Protein AF-A0A935T6Y0-F1 (afdb_monomer_lite)

Radius of gyration: 24.52 Å; chains: 1; bounding box: 59×61×65 Å

Structure (mmCIF, N/CA/C/O backbone):
data_AF-A0A935T6Y0-F1
#
_entry.id   AF-A0A935T6Y0-F1
#
loop_
_atom_site.group_PDB
_atom_site.id
_atom_site.type_symbol
_atom_site.label_atom_id
_atom_site.label_alt_id
_atom_site.label_comp_id
_atom_site.label_asym_id
_atom_site.label_entity_id
_atom_site.label_seq_id
_atom_site.pdbx_PDB_ins_code
_atom_site.Cartn_x
_atom_site.Cartn_y
_atom_site.Cartn_z
_atom_site.occupancy
_atom_site.B_iso_or_equiv
_atom_site.auth_seq_id
_atom_site.auth_comp_id
_atom_site.auth_asym_id
_atom_site.auth_atom_id
_atom_site.pdbx_PDB_model_num
ATOM 1 N N . MET A 1 1 ? 2.121 -39.919 37.464 1.00 40.72 1 MET A N 1
ATOM 2 C CA . MET A 1 1 ? 2.901 -38.818 36.871 1.00 40.72 1 MET A CA 1
ATOM 3 C C . MET A 1 1 ? 3.647 -39.399 35.698 1.00 40.72 1 MET A C 1
ATOM 5 O O . MET A 1 1 ? 4.595 -40.128 35.927 1.00 40.72 1 MET A O 1
ATOM 9 N N . GLU A 1 2 ? 3.183 -39.131 34.487 1.00 32.47 2 GLU A N 1
ATOM 10 C CA . GLU A 1 2 ? 4.037 -39.124 33.300 1.00 32.47 2 GLU A CA 1
ATOM 11 C C . GLU A 1 2 ? 3.295 -38.306 32.245 1.00 32.47 2 GLU A C 1
ATOM 13 O O . GLU A 1 2 ? 2.251 -38.701 31.729 1.00 32.47 2 GLU A O 1
ATOM 18 N N . GLU A 1 3 ? 3.778 -37.080 32.060 1.00 37.50 3 GLU A N 1
ATOM 19 C CA . GLU A 1 3 ? 3.378 -36.173 30.996 1.00 37.50 3 GLU A CA 1
ATOM 20 C C . GLU A 1 3 ? 3.839 -36.764 29.661 1.00 37.50 3 GLU A C 1
ATOM 22 O O . GLU A 1 3 ? 5.035 -36.963 29.458 1.00 37.50 3 GLU A O 1
ATOM 27 N N . SER A 1 4 ? 2.917 -36.992 28.724 1.00 34.06 4 SER A N 1
ATOM 28 C CA . SER A 1 4 ? 3.283 -37.127 27.316 1.00 34.06 4 SER A CA 1
ATOM 29 C C . SER A 1 4 ? 2.782 -35.898 26.577 1.00 34.06 4 SER A C 1
ATOM 31 O O . SER A 1 4 ? 1.584 -35.635 26.468 1.00 34.06 4 SER A O 1
ATOM 33 N N . ARG A 1 5 ? 3.767 -35.095 26.184 1.00 33.31 5 ARG A N 1
ATOM 34 C CA . ARG A 1 5 ? 3.674 -33.786 25.552 1.00 33.31 5 ARG A CA 1
ATOM 35 C C . ARG A 1 5 ? 2.857 -33.878 24.265 1.00 33.31 5 ARG A C 1
ATOM 37 O O . ARG A 1 5 ? 3.233 -34.603 23.348 1.00 33.31 5 ARG A O 1
ATOM 44 N N . MET A 1 6 ? 1.784 -33.091 24.178 1.00 34.31 6 MET A N 1
ATOM 45 C CA . MET A 1 6 ? 1.195 -32.753 22.886 1.00 34.31 6 MET A CA 1
ATOM 46 C C . MET A 1 6 ? 2.254 -32.016 22.064 1.00 34.31 6 MET A C 1
ATOM 48 O O . MET A 1 6 ? 2.781 -30.987 22.491 1.00 34.31 6 MET A O 1
ATOM 52 N N . ALA A 1 7 ? 2.581 -32.567 20.899 1.00 32.81 7 ALA A N 1
ATOM 53 C CA . ALA A 1 7 ? 3.312 -31.850 19.875 1.00 32.81 7 ALA A CA 1
ATOM 54 C C . ALA A 1 7 ? 2.454 -30.652 19.448 1.00 32.81 7 ALA A C 1
ATOM 56 O O . ALA A 1 7 ? 1.386 -30.817 18.865 1.00 32.81 7 ALA A O 1
ATOM 57 N N . ASN A 1 8 ? 2.902 -29.446 19.793 1.00 35.12 8 ASN A N 1
ATOM 58 C CA . ASN A 1 8 ? 2.397 -28.224 19.187 1.00 35.12 8 ASN A CA 1
ATOM 59 C C . ASN A 1 8 ? 2.810 -28.265 17.713 1.00 35.12 8 ASN A C 1
ATOM 61 O O . ASN A 1 8 ? 3.971 -28.018 17.386 1.00 35.12 8 ASN A O 1
ATOM 65 N N . GLU A 1 9 ? 1.875 -28.592 16.827 1.00 34.59 9 GLU A N 1
ATOM 66 C CA . GLU A 1 9 ? 2.026 -28.334 15.401 1.00 34.59 9 GLU A CA 1
ATOM 67 C C . GLU A 1 9 ? 1.999 -26.815 15.190 1.00 34.59 9 GLU A C 1
ATOM 69 O O . GLU A 1 9 ? 0.966 -26.214 14.904 1.00 34.59 9 GLU A O 1
ATOM 74 N N . SER A 1 10 ? 3.150 -26.156 15.345 1.00 37.22 10 SER A N 1
ATOM 75 C CA . SER A 1 10 ? 3.362 -24.820 14.787 1.00 37.22 10 SER A CA 1
ATOM 76 C C . SER A 1 10 ? 3.592 -24.965 13.283 1.00 37.22 10 SER A C 1
ATOM 78 O O . SER A 1 10 ? 4.694 -24.749 12.776 1.00 37.22 10 SER A O 1
ATOM 80 N N . GLY A 1 11 ? 2.557 -25.404 12.569 1.00 35.75 11 GLY A N 1
ATOM 81 C CA . GLY A 1 11 ? 2.519 -25.317 11.121 1.00 35.75 11 GLY A CA 1
ATOM 82 C C . GLY A 1 11 ? 2.454 -23.842 10.758 1.00 35.75 11 GLY A C 1
ATOM 83 O O . GLY A 1 11 ? 1.381 -23.246 10.746 1.00 35.75 11 GLY A O 1
ATOM 84 N N . THR A 1 12 ? 3.605 -23.220 10.510 1.00 38.28 12 THR A N 1
ATOM 85 C CA . THR A 1 12 ? 3.632 -21.966 9.766 1.00 38.28 12 THR A CA 1
ATOM 86 C C . THR A 1 12 ? 3.068 -22.305 8.393 1.00 38.28 12 THR A C 1
ATOM 88 O O . THR A 1 12 ? 3.744 -22.978 7.612 1.00 38.28 12 THR A O 1
ATOM 91 N N . ASN A 1 13 ? 1.827 -21.899 8.115 1.00 45.47 13 ASN A N 1
ATOM 92 C CA . ASN A 1 13 ? 1.238 -21.929 6.777 1.00 45.47 13 ASN A CA 1
ATOM 93 C C . ASN A 1 13 ? 1.951 -20.880 5.915 1.00 45.47 13 ASN A C 1
ATOM 95 O O . ASN A 1 13 ? 1.343 -19.915 5.466 1.00 45.47 13 ASN A O 1
ATOM 99 N N . LEU A 1 14 ? 3.263 -21.049 5.727 1.00 43.69 14 LEU A N 1
ATOM 100 C CA . LEU A 1 14 ? 4.020 -20.282 4.758 1.00 43.69 14 LEU A CA 1
ATOM 101 C C . LEU A 1 14 ? 3.303 -20.451 3.419 1.00 43.69 14 LEU A C 1
ATOM 103 O O . LEU A 1 14 ? 2.935 -21.584 3.083 1.00 43.69 14 LEU A O 1
ATOM 107 N N . PRO A 1 15 ? 3.077 -19.366 2.665 1.00 48.75 15 PRO A N 1
ATOM 108 C CA . PRO A 1 15 ? 2.448 -19.470 1.369 1.00 48.75 15 PRO A CA 1
ATOM 109 C C . PRO A 1 15 ? 3.300 -20.421 0.538 1.00 48.75 15 PRO A C 1
ATOM 111 O O . PRO A 1 15 ? 4.458 -20.144 0.220 1.00 48.75 15 PRO A O 1
ATOM 114 N N . VAL A 1 16 ? 2.724 -21.571 0.195 1.00 46.06 16 VAL A N 1
ATOM 115 C CA . VAL A 1 16 ? 3.224 -22.327 -0.941 1.00 46.06 16 VAL A CA 1
ATOM 116 C C . VAL A 1 16 ? 3.089 -21.365 -2.110 1.00 46.06 16 VAL A C 1
ATOM 118 O O . VAL A 1 16 ? 1.998 -20.835 -2.339 1.00 46.06 16 VAL A O 1
ATOM 121 N N . LEU A 1 17 ? 4.195 -21.115 -2.812 1.00 48.84 17 LEU A N 1
ATOM 122 C CA . LEU A 1 17 ? 4.235 -20.465 -4.122 1.00 48.84 17 LEU A CA 1
ATOM 123 C C . LEU A 1 17 ? 3.424 -21.320 -5.112 1.00 48.84 17 LEU A C 1
ATOM 125 O O . LEU A 1 17 ? 3.965 -21.989 -5.987 1.00 48.84 17 LEU A O 1
ATOM 129 N N . SER A 1 18 ? 2.114 -21.401 -4.904 1.00 38.09 18 SER A N 1
ATOM 130 C CA . SER A 1 18 ? 1.196 -22.097 -5.781 1.00 38.09 18 SER A CA 1
ATOM 131 C C . SER A 1 18 ? 1.054 -21.214 -7.012 1.00 38.09 18 SER A C 1
ATOM 133 O O . SER A 1 18 ? 0.753 -20.027 -6.912 1.00 38.09 18 SER A O 1
ATOM 135 N N . GLY A 1 19 ? 1.424 -21.787 -8.157 1.00 36.12 19 GLY A N 1
ATOM 136 C CA . GLY A 1 19 ? 1.738 -21.121 -9.423 1.00 36.12 19 GLY A CA 1
ATOM 137 C C . GLY A 1 19 ? 0.585 -20.414 -10.139 1.00 36.12 19 GLY A C 1
ATOM 138 O O . GLY A 1 19 ? 0.528 -20.441 -11.364 1.00 36.12 19 GLY A O 1
ATOM 139 N N . GLY A 1 20 ? -0.318 -19.768 -9.413 1.00 38.47 20 GLY A N 1
ATOM 140 C CA . GLY A 1 20 ? -1.234 -18.790 -9.969 1.00 38.47 20 GLY A CA 1
ATOM 141 C C . GLY A 1 20 ? -0.570 -17.419 -9.971 1.00 38.47 20 GLY A C 1
ATOM 142 O O . GLY A 1 20 ? -0.397 -16.798 -8.927 1.00 38.47 20 GLY A O 1
ATOM 143 N N . THR A 1 21 ? -0.232 -16.915 -11.153 1.00 43.09 21 THR A N 1
ATOM 144 C CA . THR A 1 21 ? -0.011 -15.483 -11.453 1.00 43.09 21 THR A CA 1
ATOM 145 C C . THR A 1 21 ? 1.232 -14.750 -10.921 1.00 43.09 21 THR A C 1
ATOM 147 O O . THR A 1 21 ? 1.514 -13.680 -11.453 1.00 43.09 21 THR A O 1
ATOM 150 N N . LEU A 1 22 ? 2.034 -15.276 -9.980 1.00 47.16 22 LEU A N 1
ATOM 151 C CA . LEU A 1 22 ? 3.179 -14.510 -9.423 1.00 47.16 22 LEU A CA 1
ATOM 152 C C . LEU A 1 22 ? 4.540 -15.233 -9.367 1.00 47.16 22 LEU A C 1
ATOM 154 O O . LEU A 1 22 ? 5.519 -14.643 -8.908 1.00 47.16 22 LEU A O 1
ATOM 158 N N . CYS A 1 23 ? 4.642 -16.459 -9.892 1.00 50.34 23 CYS A N 1
ATOM 159 C CA . CYS A 1 23 ? 5.931 -17.018 -10.313 1.00 50.34 23 CYS A CA 1
ATOM 160 C C . CYS A 1 23 ? 6.147 -16.622 -11.776 1.00 50.34 23 CYS A C 1
ATOM 162 O O . CYS A 1 23 ? 5.522 -17.232 -12.651 1.00 50.34 23 CYS A O 1
ATOM 164 N N . PRO A 1 24 ? 6.974 -15.609 -12.088 1.00 53.47 24 PRO A N 1
ATOM 165 C CA . PRO A 1 24 ? 7.274 -15.330 -13.478 1.00 53.47 24 PRO A CA 1
ATOM 166 C C . PRO A 1 24 ? 7.917 -16.582 -14.090 1.00 53.47 24 PRO A C 1
ATOM 168 O O . PRO A 1 24 ? 8.743 -17.240 -13.459 1.00 53.47 24 PRO A O 1
ATOM 171 N N . ALA A 1 25 ? 7.533 -16.930 -15.323 1.00 50.62 25 ALA A N 1
ATOM 172 C CA . ALA A 1 25 ? 8.083 -18.087 -16.045 1.00 50.62 25 ALA A CA 1
ATOM 173 C C . ALA A 1 25 ? 9.626 -18.070 -16.107 1.00 50.62 25 ALA A C 1
ATOM 175 O O . ALA A 1 25 ? 10.262 -19.101 -16.298 1.00 50.62 25 ALA A O 1
ATOM 176 N N . THR A 1 26 ? 10.218 -16.894 -15.886 1.00 56.25 26 THR A N 1
ATOM 177 C CA . THR A 1 26 ? 11.652 -16.649 -15.749 1.00 56.25 26 THR A CA 1
ATOM 178 C C . THR A 1 26 ? 12.315 -17.357 -14.565 1.00 56.25 26 THR A C 1
ATOM 180 O O . THR A 1 26 ? 13.533 -17.405 -14.552 1.00 56.25 26 THR A O 1
ATOM 183 N N . LEU A 1 27 ? 11.570 -17.890 -13.588 1.00 59.69 27 LEU A N 1
ATOM 184 C CA . LEU A 1 27 ? 12.137 -18.657 -12.461 1.00 59.69 27 LEU A CA 1
ATOM 185 C C . LEU A 1 27 ? 12.399 -20.134 -12.792 1.00 59.69 27 LEU A C 1
ATOM 187 O O . LEU A 1 27 ? 12.958 -20.866 -11.981 1.00 59.69 27 LEU A O 1
ATOM 191 N N . PHE A 1 28 ? 11.965 -20.592 -13.967 1.00 65.31 28 PHE A N 1
ATOM 192 C CA . PHE A 1 28 ? 12.155 -21.963 -14.441 1.00 65.31 28 PHE A CA 1
ATOM 193 C C . PHE A 1 28 ? 13.211 -22.015 -15.553 1.00 65.31 28 PHE A C 1
ATOM 195 O O . PHE A 1 28 ? 13.007 -22.644 -16.590 1.00 65.31 28 PHE A O 1
ATOM 202 N N . ASP A 1 29 ? 14.336 -21.328 -15.357 1.00 71.06 29 ASP A N 1
ATOM 203 C CA . ASP A 1 29 ? 15.422 -21.202 -16.340 1.00 71.06 29 ASP A CA 1
ATOM 204 C C . ASP A 1 29 ? 16.598 -22.178 -16.099 1.00 71.06 29 ASP A C 1
ATOM 206 O O . ASP A 1 29 ? 17.593 -22.163 -16.825 1.00 71.06 29 ASP A O 1
ATOM 210 N N . GLY A 1 30 ? 16.475 -23.051 -15.092 1.00 70.00 30 GLY A N 1
ATOM 211 C CA . GLY A 1 30 ? 17.515 -23.995 -14.679 1.00 70.00 30 GLY A CA 1
ATOM 212 C C . GLY A 1 30 ? 18.534 -23.425 -13.684 1.00 70.00 30 GLY A C 1
ATOM 213 O O . GLY A 1 30 ? 19.468 -24.142 -13.321 1.00 70.00 30 GLY A O 1
ATOM 214 N N . GLN A 1 31 ? 18.371 -22.178 -13.230 1.00 73.50 31 GLN A N 1
ATOM 215 C CA . GLN A 1 31 ? 19.192 -21.554 -12.192 1.00 73.50 31 GLN A CA 1
ATOM 216 C C . GLN A 1 31 ? 18.546 -21.663 -10.802 1.00 73.50 31 GLN A C 1
ATOM 218 O O . GLN A 1 31 ? 17.366 -21.978 -10.641 1.00 73.50 31 GLN A O 1
ATOM 223 N N . THR A 1 32 ? 19.348 -21.424 -9.761 1.00 71.62 32 THR A N 1
ATOM 224 C CA . THR A 1 32 ? 18.861 -21.365 -8.377 1.00 71.62 32 THR A CA 1
ATOM 225 C C . THR A 1 32 ? 18.254 -19.992 -8.094 1.00 71.62 32 THR A C 1
ATOM 227 O O . THR A 1 32 ? 18.953 -18.980 -8.152 1.00 71.62 32 THR A O 1
ATOM 230 N N . HIS A 1 33 ? 16.982 -19.969 -7.696 1.00 70.75 33 HIS A N 1
ATOM 231 C CA . HIS A 1 33 ? 16.271 -18.764 -7.265 1.00 70.75 33 HIS A CA 1
ATOM 232 C C . HIS A 1 33 ? 15.931 -18.825 -5.772 1.00 70.75 33 HIS A C 1
ATOM 234 O O . HIS A 1 33 ? 15.601 -19.892 -5.251 1.00 70.75 33 H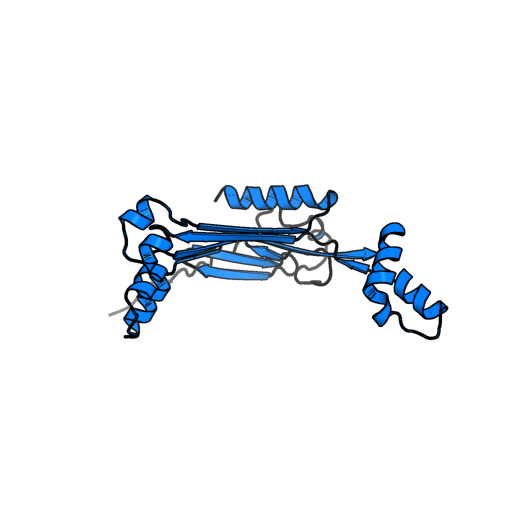IS A O 1
ATOM 240 N N . PHE A 1 34 ? 15.990 -17.684 -5.083 1.00 71.75 34 PHE A N 1
ATOM 241 C CA . PHE A 1 34 ? 15.636 -17.570 -3.667 1.00 71.75 34 PHE A CA 1
ATOM 242 C C . PHE A 1 34 ? 14.423 -16.660 -3.496 1.00 71.75 34 PHE A C 1
ATOM 244 O O . PHE A 1 34 ? 14.541 -15.460 -3.691 1.00 71.75 34 PHE A O 1
ATOM 251 N N . GLY A 1 35 ? 13.275 -17.191 -3.082 1.00 72.62 35 GLY A N 1
ATOM 252 C CA . GLY A 1 35 ? 12.125 -16.368 -2.691 1.00 72.62 35 GLY A CA 1
ATOM 253 C C . GLY A 1 35 ? 12.192 -15.946 -1.222 1.00 72.62 35 GLY A C 1
ATOM 254 O O . GLY A 1 35 ? 12.598 -16.733 -0.366 1.00 72.62 35 GLY A O 1
ATOM 255 N N . VAL A 1 36 ? 11.764 -14.721 -0.914 1.00 78.75 36 VAL A N 1
ATOM 256 C CA . VAL A 1 36 ? 11.596 -14.226 0.461 1.00 78.75 36 VAL A CA 1
ATOM 257 C C . VAL A 1 36 ? 10.125 -13.908 0.701 1.00 78.75 36 VAL A C 1
ATOM 259 O O . VAL A 1 36 ? 9.524 -13.131 -0.034 1.00 78.75 36 VAL A O 1
ATOM 262 N N . ALA A 1 37 ? 9.558 -14.476 1.762 1.00 81.00 37 ALA A N 1
ATOM 263 C CA . ALA A 1 37 ? 8.235 -14.125 2.262 1.00 81.00 37 ALA A CA 1
ATOM 264 C C . ALA A 1 37 ? 8.357 -13.726 3.735 1.00 81.00 37 ALA A C 1
ATOM 266 O O . ALA A 1 37 ? 8.825 -14.510 4.562 1.00 81.00 37 ALA A O 1
ATOM 267 N N . VAL A 1 38 ? 7.951 -12.502 4.063 1.00 79.88 38 VAL A N 1
ATOM 268 C CA . VAL A 1 38 ? 7.920 -11.999 5.439 1.00 79.88 38 VAL A CA 1
ATOM 269 C C . VAL A 1 38 ? 6.471 -11.955 5.895 1.00 79.88 38 VAL A C 1
ATOM 271 O O . VAL A 1 38 ? 5.685 -11.164 5.376 1.00 79.88 38 VAL A O 1
ATOM 274 N N . ALA A 1 39 ? 6.120 -12.801 6.863 1.00 82.25 39 ALA A N 1
ATOM 275 C CA . ALA A 1 39 ? 4.800 -12.787 7.479 1.00 82.25 39 ALA A CA 1
ATOM 276 C C . ALA A 1 39 ? 4.606 -11.496 8.289 1.00 82.25 39 ALA A C 1
ATOM 278 O O . ALA A 1 39 ? 5.414 -11.149 9.152 1.00 82.25 39 ALA A O 1
ATOM 279 N N . VAL A 1 40 ? 3.509 -10.799 8.022 1.00 79.00 40 VAL A N 1
ATOM 280 C CA . VAL A 1 40 ? 3.057 -9.601 8.722 1.00 79.00 40 VAL A CA 1
ATOM 281 C C . VAL A 1 40 ? 1.676 -9.896 9.284 1.00 79.00 40 VAL A C 1
ATOM 283 O O . VAL A 1 40 ? 0.724 -10.126 8.543 1.00 79.00 40 VAL A O 1
ATOM 286 N N . LYS A 1 41 ? 1.551 -9.882 10.611 1.00 79.31 41 LYS A N 1
ATOM 287 C CA . LYS A 1 41 ? 0.270 -10.090 11.289 1.00 79.31 41 LYS A CA 1
ATOM 288 C C . LYS A 1 41 ? -0.270 -8.766 11.811 1.00 79.31 41 LYS A C 1
ATOM 290 O O . LYS A 1 41 ? 0.370 -8.125 12.642 1.00 79.31 41 LYS A O 1
ATOM 295 N N . ALA A 1 42 ? -1.460 -8.390 11.360 1.00 79.00 42 ALA A N 1
ATOM 296 C CA . ALA A 1 42 ? -2.189 -7.222 11.841 1.00 79.00 42 ALA A CA 1
ATOM 297 C C . ALA A 1 42 ? -3.665 -7.597 12.033 1.00 79.00 42 ALA A C 1
ATOM 299 O O . ALA A 1 42 ? -4.216 -8.364 11.248 1.00 79.00 42 ALA A O 1
ATOM 300 N N . ASP A 1 43 ? -4.285 -7.133 13.125 1.00 78.12 43 ASP A N 1
ATOM 301 C CA . ASP A 1 43 ? -5.685 -7.461 13.459 1.00 78.12 43 ASP A CA 1
ATOM 302 C C . ASP A 1 43 ? -5.982 -8.981 13.482 1.00 78.12 43 ASP A C 1
ATOM 304 O O . ASP A 1 43 ? -7.038 -9.461 13.084 1.00 78.12 43 ASP A O 1
ATOM 308 N N . GLY A 1 44 ? -5.004 -9.787 13.904 1.00 75.50 44 GLY A N 1
ATOM 309 C CA . GLY A 1 44 ? -5.146 -11.245 13.952 1.00 75.50 44 GLY A CA 1
ATOM 310 C C . GLY A 1 44 ? -5.081 -11.953 12.592 1.00 75.50 44 GLY A C 1
ATOM 311 O O . GLY A 1 44 ? -4.924 -13.174 12.585 1.00 75.50 44 GLY A O 1
ATOM 312 N N . LYS A 1 45 ? -5.112 -11.217 11.474 1.00 79.62 45 LYS A N 1
ATOM 313 C CA . LYS A 1 45 ? -4.943 -11.740 10.115 1.00 79.62 45 LYS A CA 1
ATOM 314 C C . LYS A 1 45 ? -3.477 -11.679 9.697 1.00 79.62 45 LYS A C 1
ATOM 316 O O . LYS A 1 45 ? -2.769 -10.716 9.984 1.00 79.62 45 LYS A O 1
ATOM 321 N N . GLU A 1 46 ? -3.020 -12.733 9.040 1.00 82.88 46 GLU A N 1
ATOM 322 C CA . GLU A 1 46 ? -1.664 -12.834 8.511 1.00 82.88 46 GLU A CA 1
ATOM 323 C C . GLU A 1 46 ? -1.668 -12.459 7.029 1.00 82.88 46 GLU A C 1
ATOM 325 O O . GLU A 1 46 ? -2.473 -12.976 6.262 1.00 82.88 46 GLU A O 1
ATOM 330 N N . SER A 1 47 ? -0.780 -11.553 6.640 1.00 82.25 47 SER A N 1
ATOM 331 C CA . SER A 1 47 ? -0.443 -11.216 5.258 1.00 82.25 47 SER A CA 1
ATOM 332 C C . SER A 1 47 ? 1.054 -11.435 5.063 1.00 82.25 47 SER A C 1
ATOM 334 O O . SER A 1 47 ? 1.796 -11.568 6.034 1.00 82.25 47 SER A O 1
ATOM 336 N N . TYR A 1 48 ? 1.520 -11.472 3.824 1.00 83.94 48 TYR A N 1
ATOM 337 C CA . TYR A 1 48 ? 2.928 -11.667 3.515 1.00 83.94 48 TYR A CA 1
ATOM 338 C C . TYR A 1 48 ? 3.428 -10.537 2.634 1.00 83.94 48 TYR A C 1
ATOM 340 O O . TYR A 1 48 ? 2.816 -10.242 1.611 1.00 83.94 48 TYR A O 1
ATOM 348 N N . LEU A 1 49 ? 4.559 -9.937 3.010 1.00 84.06 49 LEU A N 1
ATOM 349 C CA . LEU A 1 49 ? 5.377 -9.153 2.092 1.00 84.06 49 LEU A CA 1
ATOM 350 C C . LEU A 1 49 ? 6.266 -10.121 1.310 1.00 84.06 49 LEU A C 1
ATOM 352 O O . LEU A 1 49 ? 7.095 -10.823 1.893 1.00 84.06 49 LEU A O 1
ATOM 356 N N . MET A 1 50 ? 6.082 -10.154 -0.001 1.00 83.75 50 MET A N 1
ATOM 357 C CA . MET A 1 50 ? 6.676 -11.134 -0.894 1.00 83.75 50 MET A CA 1
ATOM 358 C C . MET A 1 50 ? 7.743 -10.503 -1.788 1.00 83.75 50 MET A C 1
ATOM 360 O O . MET A 1 50 ? 7.511 -9.455 -2.388 1.00 83.75 50 MET A O 1
ATOM 364 N N . VAL A 1 51 ? 8.877 -11.188 -1.928 1.00 82.31 51 VAL A N 1
ATOM 365 C CA . VAL A 1 51 ? 9.900 -10.973 -2.959 1.00 82.31 51 VAL A CA 1
ATOM 366 C C . VAL A 1 51 ? 10.108 -12.322 -3.663 1.00 82.31 51 VAL A C 1
ATOM 368 O O . VAL A 1 51 ? 10.788 -13.186 -3.106 1.00 82.31 51 VAL A O 1
ATOM 371 N N . PRO A 1 52 ? 9.495 -12.559 -4.837 1.00 73.56 52 PRO A N 1
ATOM 372 C CA . PRO A 1 52 ? 9.488 -13.871 -5.488 1.00 73.56 52 PRO A CA 1
ATOM 373 C C . PRO A 1 52 ? 10.878 -14.414 -5.814 1.00 73.56 52 PRO A C 1
ATOM 375 O O . PRO A 1 52 ? 11.105 -15.610 -5.657 1.00 73.56 52 PRO A O 1
ATOM 378 N N . ASP A 1 53 ? 11.806 -13.550 -6.229 1.00 71.75 53 ASP A N 1
ATOM 379 C CA . ASP A 1 53 ? 13.198 -13.922 -6.446 1.00 71.75 53 ASP A CA 1
ATOM 380 C C . ASP A 1 53 ? 14.168 -12.802 -6.016 1.00 71.75 53 ASP A C 1
ATOM 382 O O . ASP A 1 53 ? 14.391 -11.776 -6.662 1.00 71.75 53 ASP A O 1
ATOM 386 N N . ALA A 1 54 ? 14.750 -13.031 -4.846 1.00 72.12 54 ALA A N 1
ATOM 387 C CA . ALA A 1 54 ? 15.753 -12.228 -4.177 1.00 72.12 54 ALA A CA 1
ATOM 388 C C . ALA A 1 54 ? 17.189 -12.526 -4.642 1.00 72.12 54 ALA A C 1
ATOM 390 O O . ALA A 1 54 ? 18.115 -11.874 -4.157 1.00 72.12 54 ALA A O 1
ATOM 391 N N . THR A 1 55 ? 17.409 -13.455 -5.582 1.00 63.56 55 THR A N 1
ATOM 392 C CA . THR A 1 55 ? 18.757 -13.767 -6.086 1.00 63.56 55 THR A CA 1
ATOM 393 C C . THR A 1 55 ? 19.385 -12.554 -6.779 1.00 63.56 55 THR A C 1
ATOM 395 O O . THR A 1 55 ? 20.592 -12.354 -6.680 1.00 63.56 55 THR A O 1
ATOM 398 N N . ASN A 1 56 ? 18.575 -11.704 -7.432 1.00 58.28 56 ASN A N 1
ATOM 399 C CA . ASN A 1 56 ? 19.011 -10.474 -8.103 1.00 58.28 56 ASN A CA 1
ATOM 400 C C . ASN A 1 56 ? 17.951 -9.352 -8.005 1.00 58.28 56 ASN A C 1
ATOM 402 O O . ASN A 1 56 ? 17.321 -8.993 -8.999 1.00 58.28 56 ASN A O 1
ATOM 406 N N . ILE A 1 57 ? 17.798 -8.727 -6.827 1.00 60.75 57 ILE A N 1
ATOM 407 C CA . ILE A 1 57 ? 16.805 -7.656 -6.509 1.00 60.75 57 ILE A CA 1
ATOM 408 C C . ILE A 1 57 ? 16.949 -6.377 -7.377 1.00 60.75 57 ILE A C 1
ATOM 410 O O . ILE A 1 57 ? 16.264 -5.373 -7.196 1.00 60.75 57 ILE A O 1
ATOM 414 N N . THR A 1 58 ? 17.847 -6.351 -8.356 1.00 55.66 58 THR A N 1
ATOM 415 C CA . THR A 1 58 ? 18.226 -5.111 -9.030 1.00 55.66 58 THR A CA 1
ATOM 416 C C . THR A 1 58 ? 17.281 -4.686 -10.159 1.00 55.66 58 THR A C 1
ATOM 418 O O . THR A 1 58 ? 17.232 -3.478 -10.411 1.00 55.66 58 THR A O 1
ATOM 421 N N . LYS A 1 59 ? 16.524 -5.595 -10.818 1.00 61.16 59 LYS A N 1
ATOM 422 C CA . LYS A 1 59 ? 15.610 -5.275 -11.950 1.00 61.16 59 LYS A CA 1
ATOM 423 C C . LYS A 1 59 ? 14.454 -6.271 -12.141 1.00 61.16 59 LYS A C 1
ATOM 425 O O . LYS A 1 59 ? 14.635 -7.474 -12.026 1.00 61.16 59 LYS A O 1
ATOM 430 N N . GLY A 1 60 ? 13.282 -5.763 -12.511 1.00 60.91 60 GLY A N 1
ATOM 431 C CA . GLY A 1 60 ? 12.073 -6.468 -12.959 1.00 60.91 60 GLY A CA 1
ATOM 432 C C . GLY A 1 60 ? 11.236 -7.140 -11.865 1.00 60.91 60 GLY A C 1
ATOM 433 O O . GLY A 1 60 ? 10.021 -7.243 -12.014 1.00 60.91 60 GLY A O 1
ATOM 434 N N . GLN A 1 61 ? 11.872 -7.559 -10.772 1.00 73.88 61 GLN A N 1
ATOM 435 C CA . GLN A 1 61 ? 11.269 -8.331 -9.684 1.00 73.88 61 GLN A CA 1
ATOM 436 C C . GLN A 1 61 ? 10.233 -7.505 -8.905 1.00 73.88 61 GLN A C 1
ATOM 438 O O . GLN A 1 61 ? 10.574 -6.415 -8.428 1.00 73.88 61 GLN A O 1
ATOM 443 N N . PRO A 1 62 ? 8.985 -7.982 -8.763 1.00 81.31 62 PRO A N 1
ATOM 444 C CA . PRO A 1 62 ? 7.991 -7.283 -7.974 1.00 81.31 62 PRO A CA 1
ATOM 445 C C . PRO A 1 62 ? 8.112 -7.612 -6.485 1.00 81.31 62 PRO A C 1
ATOM 447 O O . PRO A 1 62 ? 8.330 -8.754 -6.098 1.00 81.31 62 PRO A O 1
ATOM 450 N N . VAL A 1 63 ? 7.906 -6.607 -5.650 1.00 85.69 63 VAL A N 1
ATOM 451 C CA . VAL A 1 63 ? 7.650 -6.722 -4.220 1.00 85.69 63 VAL A CA 1
ATOM 452 C C . VAL A 1 63 ? 6.172 -6.440 -4.012 1.00 85.69 63 VAL A C 1
ATOM 454 O O . VAL A 1 63 ? 5.685 -5.408 -4.478 1.00 85.69 63 VAL A O 1
ATOM 457 N N . TYR A 1 64 ? 5.452 -7.332 -3.337 1.00 87.38 64 TYR A N 1
ATOM 458 C CA . TYR A 1 64 ? 4.012 -7.161 -3.157 1.00 87.38 64 TYR A CA 1
ATOM 459 C C . TYR A 1 64 ? 3.480 -7.751 -1.854 1.00 87.38 64 TYR A C 1
ATOM 461 O O . TYR A 1 64 ? 4.132 -8.593 -1.241 1.00 87.38 64 TYR A O 1
ATOM 469 N N . ILE A 1 65 ? 2.289 -7.315 -1.436 1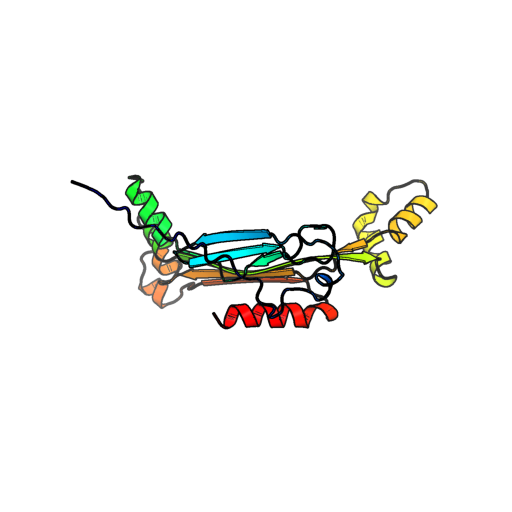.00 87.50 65 ILE A N 1
ATOM 470 C CA . ILE A 1 65 ? 1.540 -7.984 -0.362 1.00 87.50 65 ILE A CA 1
ATOM 471 C C . ILE A 1 65 ? 0.591 -9.033 -0.934 1.00 87.50 65 ILE A C 1
ATOM 473 O O . ILE A 1 65 ? -0.003 -8.817 -1.991 1.00 87.50 65 ILE A O 1
ATOM 477 N N . THR A 1 66 ? 0.442 -10.160 -0.240 1.00 85.56 66 THR A N 1
ATOM 478 C CA . THR A 1 66 ? -0.449 -11.253 -0.668 1.00 85.56 66 THR A CA 1
ATOM 479 C C . THR A 1 66 ? -1.897 -11.058 -0.238 1.00 85.56 66 THR A C 1
ATOM 481 O O . THR A 1 66 ? -2.777 -11.674 -0.821 1.00 85.56 66 THR A O 1
ATOM 484 N N . LYS A 1 67 ? -2.135 -10.254 0.805 1.00 87.00 67 LYS A N 1
ATOM 485 C CA . LYS A 1 67 ? -3.462 -9.940 1.353 1.00 87.00 67 LYS A CA 1
ATOM 486 C C . LYS A 1 67 ? -3.487 -8.507 1.888 1.00 87.00 67 LYS A C 1
ATOM 488 O O . LYS A 1 67 ? -2.431 -8.042 2.344 1.00 87.00 67 LYS A O 1
ATOM 493 N N . PRO A 1 68 ? -4.650 -7.838 1.942 1.00 88.00 68 PRO A N 1
ATOM 494 C CA . PRO A 1 68 ? -4.777 -6.554 2.618 1.00 88.00 68 PRO A CA 1
ATOM 495 C C . PRO A 1 68 ? -4.257 -6.598 4.061 1.00 88.00 68 PRO A C 1
ATOM 497 O O . PRO A 1 68 ? -4.557 -7.515 4.829 1.00 88.00 68 PRO A O 1
ATOM 500 N N . VAL A 1 69 ? -3.488 -5.584 4.454 1.00 88.44 69 VAL A N 1
ATOM 501 C CA . VAL A 1 69 ? -2.980 -5.434 5.825 1.00 88.44 69 VAL A CA 1
ATOM 502 C C . VAL A 1 69 ? -3.818 -4.384 6.529 1.00 88.44 69 VAL A C 1
ATOM 504 O O . VAL A 1 69 ? -3.760 -3.218 6.158 1.00 88.44 69 VAL A O 1
ATOM 507 N N . THR A 1 70 ? -4.579 -4.773 7.552 1.00 90.19 70 THR A N 1
ATOM 508 C CA . THR A 1 70 ? -5.450 -3.851 8.299 1.00 90.19 70 THR A CA 1
ATOM 509 C C . THR A 1 70 ? -4.984 -3.685 9.737 1.00 90.19 70 THR A C 1
ATOM 511 O O . THR A 1 70 ? -4.785 -4.655 10.464 1.00 90.19 70 THR A O 1
ATOM 514 N N . ILE A 1 71 ? -4.860 -2.435 10.167 1.00 89.44 71 ILE A N 1
ATOM 515 C CA . ILE A 1 71 ? -4.598 -2.035 11.544 1.00 89.44 71 ILE A CA 1
ATOM 516 C C . ILE A 1 71 ? -5.875 -1.405 12.090 1.00 89.44 71 ILE A C 1
ATOM 518 O O . ILE A 1 71 ? -6.375 -0.425 11.540 1.00 89.44 71 ILE A O 1
ATOM 522 N N . LYS A 1 72 ? -6.386 -1.935 13.202 1.00 92.06 72 LYS A N 1
ATOM 523 C CA . LYS A 1 72 ? -7.507 -1.331 13.927 1.00 92.06 72 LYS A CA 1
ATOM 524 C C . LYS A 1 72 ? -7.007 -0.583 15.153 1.00 92.06 72 LYS A C 1
ATOM 526 O O . LYS A 1 72 ? -6.262 -1.143 15.962 1.00 92.06 72 LYS A O 1
ATOM 531 N N . GLY A 1 73 ? -7.435 0.666 15.312 1.00 91.44 73 GLY A N 1
ATOM 532 C CA . GLY A 1 73 ? -7.056 1.488 16.457 1.00 91.44 73 GLY A CA 1
ATOM 533 C C . GLY A 1 73 ? -7.579 0.937 17.789 1.00 91.44 73 GLY A C 1
ATOM 534 O O . GLY A 1 73 ? -6.942 1.156 18.819 1.00 91.44 73 GLY A O 1
ATOM 535 N N . GLU A 1 74 ? -8.657 0.143 17.782 1.00 92.56 74 GLU A N 1
ATOM 536 C CA . GLU A 1 74 ? -9.205 -0.509 18.982 1.00 92.56 74 GLU A CA 1
ATOM 537 C C . GLU A 1 74 ? -8.169 -1.395 19.699 1.00 92.56 74 GLU A C 1
ATOM 539 O O . GLU A 1 74 ? -8.100 -1.399 20.931 1.00 92.56 74 GLU A O 1
ATOM 544 N N . HIS A 1 75 ? -7.288 -2.069 18.947 1.00 91.88 75 HIS A N 1
ATOM 545 C CA . HIS A 1 75 ? -6.216 -2.897 19.513 1.00 91.88 75 HIS A CA 1
ATOM 546 C C . HIS A 1 75 ? -5.145 -2.050 20.190 1.00 91.88 75 HIS A C 1
ATOM 548 O O . HIS A 1 75 ? -4.662 -2.399 21.269 1.00 91.88 75 HIS A O 1
ATOM 554 N N . LEU A 1 76 ? -4.801 -0.904 19.594 1.00 90.56 76 LEU A N 1
ATOM 555 C CA . LEU A 1 76 ? -3.886 0.055 20.210 1.00 90.56 76 LEU A CA 1
ATOM 556 C C . LEU A 1 76 ? -4.506 0.654 21.477 1.00 90.56 76 LEU A C 1
ATOM 558 O O . LEU A 1 76 ? -3.837 0.733 22.505 1.00 90.56 76 LEU A O 1
ATOM 562 N N . ALA A 1 77 ? -5.792 1.012 21.446 1.00 92.06 77 ALA A N 1
ATOM 563 C CA . ALA A 1 77 ? -6.501 1.505 22.621 1.00 92.06 77 ALA A CA 1
ATOM 564 C C . ALA A 1 77 ? -6.520 0.463 23.754 1.00 92.06 77 ALA A C 1
ATOM 566 O O . ALA A 1 77 ? -6.262 0.808 24.909 1.00 92.06 77 ALA A O 1
ATOM 567 N N . ALA A 1 78 ? -6.780 -0.810 23.440 1.00 92.31 78 ALA A N 1
ATOM 568 C CA . ALA A 1 78 ? -6.735 -1.909 24.404 1.00 92.31 78 ALA A CA 1
ATOM 569 C C . ALA A 1 78 ? -5.327 -2.095 24.995 1.00 92.31 78 ALA A C 1
ATOM 571 O O . ALA A 1 78 ? -5.174 -2.208 26.215 1.00 92.31 78 ALA A O 1
ATOM 572 N N . TYR A 1 79 ? -4.292 -2.049 24.152 1.00 92.75 79 TYR A N 1
ATOM 573 C CA . TYR A 1 79 ? -2.901 -2.124 24.589 1.00 92.75 79 TYR A CA 1
ATOM 574 C C . TYR A 1 79 ? -2.538 -0.973 25.537 1.00 92.75 79 TYR A C 1
ATOM 576 O O . TYR A 1 79 ? -2.016 -1.223 26.624 1.00 92.75 79 TYR A O 1
ATOM 584 N N . LEU A 1 80 ? -2.860 0.274 25.187 1.00 94.25 80 LEU A N 1
ATOM 585 C CA . LEU A 1 80 ? -2.564 1.446 26.019 1.00 94.25 80 LEU A CA 1
ATOM 586 C C . LEU A 1 80 ? -3.268 1.376 27.384 1.00 94.25 80 LEU A C 1
ATOM 588 O O . LEU A 1 80 ? -2.637 1.630 28.411 1.00 94.25 80 LEU A O 1
ATOM 592 N N . ARG A 1 81 ? -4.528 0.917 27.425 1.00 92.88 81 ARG A N 1
ATOM 593 C CA . ARG A 1 81 ? -5.249 0.657 28.686 1.00 92.88 81 ARG A CA 1
ATOM 594 C C . ARG A 1 81 ? -4.548 -0.407 29.529 1.00 92.88 81 ARG A C 1
ATOM 596 O O . ARG A 1 81 ? -4.385 -0.208 30.727 1.00 92.88 81 ARG A O 1
ATOM 603 N N . SER A 1 82 ? -4.068 -1.493 28.915 1.00 96.06 82 SER A N 1
ATOM 604 C CA . SER A 1 82 ? -3.325 -2.545 29.635 1.00 96.06 82 SER A CA 1
ATOM 605 C C . SER A 1 82 ? -2.018 -2.046 30.265 1.00 96.06 82 SER A C 1
ATOM 607 O O . SER A 1 82 ? -1.503 -2.649 31.204 1.00 96.06 82 SER A O 1
ATOM 609 N N . LYS A 1 83 ? -1.479 -0.932 29.754 1.00 96.88 83 LYS A N 1
ATOM 610 C CA . LYS A 1 83 ? -0.284 -0.254 30.268 1.00 96.88 83 LYS A CA 1
ATOM 611 C C . LYS A 1 83 ? -0.604 0.892 31.231 1.00 96.88 83 LYS A C 1
ATOM 613 O O . LYS A 1 83 ? 0.308 1.627 31.595 1.00 96.88 83 LYS A O 1
ATOM 618 N N . ASN A 1 84 ? -1.863 1.036 31.656 1.00 95.81 84 ASN A N 1
ATOM 619 C CA . ASN A 1 84 ? -2.347 2.127 32.508 1.00 95.81 84 ASN A CA 1
ATOM 620 C C . ASN A 1 84 ? -2.056 3.525 31.933 1.00 95.81 84 ASN A C 1
ATOM 622 O O . ASN A 1 84 ? -1.871 4.488 32.676 1.00 95.81 84 ASN A O 1
ATOM 626 N N . VAL A 1 85 ? -2.012 3.650 30.603 1.00 96.00 85 VAL A N 1
ATOM 627 C CA . VAL A 1 85 ? -1.876 4.949 29.943 1.00 96.00 85 VAL A CA 1
ATOM 628 C C . VAL A 1 85 ? -3.241 5.631 29.944 1.00 96.00 85 VAL A C 1
ATOM 630 O O . VAL A 1 85 ? -4.193 5.141 29.333 1.00 96.00 85 VAL A O 1
ATOM 633 N N . SER A 1 86 ? -3.336 6.766 30.637 1.00 93.69 86 SER A N 1
ATOM 634 C CA . SER A 1 86 ? -4.524 7.621 30.604 1.00 93.69 86 SER A CA 1
ATOM 635 C C . SER A 1 86 ? -4.630 8.313 29.248 1.00 93.69 86 SER A C 1
ATOM 637 O O . SER A 1 86 ? -3.655 8.884 28.764 1.00 93.69 86 SER A O 1
ATOM 639 N N . MET A 1 87 ? -5.817 8.285 28.648 1.00 92.94 87 MET A N 1
ATOM 640 C CA . MET A 1 87 ? -6.101 8.920 27.361 1.00 92.94 87 MET A CA 1
ATOM 641 C C . MET A 1 87 ? -7.342 9.806 27.490 1.00 92.94 87 MET A C 1
ATOM 643 O O . MET A 1 87 ? -8.295 9.377 28.145 1.00 92.94 87 MET A O 1
ATOM 647 N N . PRO A 1 88 ? -7.364 10.994 26.858 1.00 91.94 88 PRO A N 1
ATOM 648 C CA . PRO A 1 88 ? -8.593 11.762 26.683 1.00 91.94 88 PRO A CA 1
ATOM 649 C C . PRO A 1 88 ? -9.664 10.943 25.951 1.00 91.94 88 PRO A C 1
ATOM 651 O O . PRO A 1 88 ? -9.340 10.091 25.114 1.00 91.94 88 PRO A O 1
ATOM 654 N N . ASP A 1 89 ? -10.935 11.219 26.239 1.00 89.50 89 ASP A N 1
ATOM 655 C CA . ASP A 1 89 ? -12.066 10.508 25.631 1.00 89.50 89 ASP A CA 1
ATOM 656 C C . ASP A 1 89 ? -12.074 10.644 24.106 1.00 89.50 89 ASP A C 1
ATOM 658 O O . ASP A 1 89 ? -12.376 9.687 23.402 1.00 89.50 89 ASP A O 1
ATOM 662 N N . GLU A 1 90 ? -11.676 11.802 23.585 1.00 88.56 90 GLU A N 1
ATOM 663 C CA . GLU A 1 90 ? -11.624 12.098 22.151 1.00 88.56 90 GLU A CA 1
ATOM 664 C C . GLU A 1 90 ? -10.625 11.171 21.445 1.00 88.56 90 GLU A C 1
ATOM 666 O O . GLU A 1 90 ? -10.924 10.581 20.409 1.00 88.56 90 GLU A O 1
ATOM 671 N N . VAL A 1 91 ? -9.451 10.966 22.053 1.00 89.62 91 VAL A N 1
ATOM 672 C CA . VAL A 1 91 ? -8.419 10.050 21.538 1.00 89.62 91 VAL A CA 1
ATOM 673 C C . VAL A 1 91 ? -8.898 8.605 21.631 1.00 89.62 91 VAL A C 1
ATOM 675 O O . VAL A 1 91 ? -8.691 7.814 20.713 1.00 89.62 91 VAL A O 1
ATOM 678 N N . LYS A 1 92 ? -9.570 8.247 22.728 1.00 90.25 92 LYS A N 1
ATOM 679 C CA . LYS A 1 92 ? -10.140 6.911 22.913 1.00 90.25 92 LYS A CA 1
ATOM 680 C C . LYS 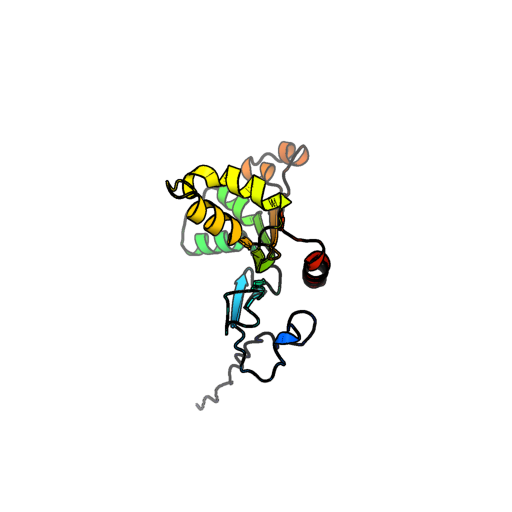A 1 92 ? -11.211 6.610 21.862 1.00 90.25 92 LYS A C 1
ATOM 682 O O . LYS A 1 92 ? -11.223 5.493 21.345 1.00 90.25 92 LYS A O 1
ATOM 687 N N . ASN A 1 93 ? -12.089 7.564 21.568 1.00 89.31 93 ASN A N 1
ATOM 688 C CA . ASN A 1 93 ? -13.152 7.427 20.575 1.00 89.31 93 ASN A CA 1
ATOM 689 C C . ASN A 1 93 ? -12.570 7.339 19.167 1.00 89.31 93 ASN A C 1
ATOM 691 O O . ASN A 1 93 ? -12.906 6.417 18.428 1.00 89.31 93 ASN A O 1
ATOM 695 N N . LEU A 1 94 ? -11.614 8.210 18.835 1.00 90.56 94 LEU A N 1
ATOM 696 C CA . LEU A 1 94 ? -10.898 8.149 17.564 1.00 90.56 94 LEU A CA 1
ATOM 697 C C . LEU A 1 94 ? -10.250 6.773 17.357 1.00 90.56 94 LEU A C 1
ATOM 699 O O . LEU A 1 94 ? -10.456 6.141 16.327 1.00 90.56 94 LEU A O 1
ATOM 703 N N . LEU A 1 95 ? -9.510 6.262 18.346 1.00 92.00 95 LEU A N 1
ATOM 704 C CA . LEU A 1 95 ? -8.849 4.961 18.220 1.00 92.00 95 LEU A CA 1
ATOM 705 C C . LEU A 1 95 ? -9.846 3.807 18.050 1.00 92.00 95 LEU A C 1
ATOM 707 O O . LEU A 1 95 ? -9.627 2.958 17.194 1.00 92.00 95 LEU A O 1
ATOM 711 N N . ASN A 1 96 ? -10.940 3.762 18.816 1.00 91.12 96 ASN A N 1
ATOM 712 C CA . ASN A 1 96 ? -11.898 2.650 18.707 1.00 91.12 96 ASN A CA 1
ATOM 713 C C . ASN A 1 96 ? -12.686 2.665 17.386 1.00 91.12 96 ASN A C 1
ATOM 715 O O . ASN A 1 96 ? -13.203 1.631 16.979 1.00 91.12 96 ASN A O 1
ATOM 719 N N . THR A 1 97 ? -12.783 3.818 16.724 1.00 90.25 97 THR A N 1
ATOM 720 C CA . THR A 1 97 ? -13.560 3.974 15.486 1.00 90.25 97 THR A CA 1
ATOM 721 C C . THR A 1 97 ? -12.700 3.899 14.230 1.00 90.25 97 THR A C 1
ATOM 723 O O . THR A 1 97 ? -13.243 3.681 13.150 1.00 90.25 97 THR A O 1
ATOM 726 N N . THR A 1 98 ? -11.378 4.044 14.355 1.00 93.31 98 THR A N 1
ATOM 727 C CA . THR A 1 98 ? -10.459 4.134 13.216 1.00 93.31 98 THR A CA 1
ATOM 728 C C . THR A 1 98 ? -9.879 2.777 12.821 1.00 93.31 98 THR A C 1
ATOM 730 O O . THR A 1 98 ? -9.321 2.051 13.651 1.00 93.31 98 THR A O 1
ATOM 733 N N . SER A 1 99 ? -9.882 2.484 11.521 1.00 93.38 99 SER A N 1
ATOM 734 C CA . SER A 1 99 ? -9.029 1.453 10.921 1.00 93.38 99 SER A CA 1
ATOM 735 C C . SER A 1 99 ? -8.249 1.999 9.730 1.00 93.38 99 SER A C 1
ATOM 737 O O . SER A 1 99 ? -8.800 2.748 8.928 1.00 93.38 99 SER A O 1
ATOM 739 N N . ILE A 1 100 ? -6.990 1.585 9.603 1.00 91.31 100 ILE A N 1
ATOM 740 C CA . ILE A 1 100 ? -6.101 1.904 8.482 1.00 91.31 100 ILE A CA 1
ATOM 741 C C . ILE A 1 100 ? -5.778 0.597 7.770 1.00 91.31 100 ILE A C 1
ATOM 743 O O . ILE A 1 100 ? -5.279 -0.329 8.411 1.00 91.31 100 ILE A O 1
ATOM 747 N N . SER A 1 101 ? -6.014 0.517 6.468 1.00 91.19 101 SER A N 1
ATOM 748 C CA . SER A 1 101 ? -5.637 -0.630 5.653 1.00 91.19 101 SER A CA 1
ATOM 749 C C . SER A 1 101 ? -4.688 -0.246 4.526 1.00 91.19 101 SER A C 1
ATOM 751 O O . SER A 1 101 ? -4.764 0.834 3.941 1.00 91.19 101 SER A O 1
ATOM 753 N N . CYS A 1 102 ? -3.751 -1.147 4.244 1.00 90.31 102 CYS A N 1
ATOM 754 C CA . CYS A 1 102 ? -3.052 -1.228 2.974 1.00 90.31 102 CYS A CA 1
ATOM 755 C C . CYS A 1 102 ? -3.744 -2.322 2.167 1.00 90.31 102 CYS A C 1
ATOM 757 O O . CYS A 1 102 ? -3.542 -3.506 2.438 1.00 90.31 102 CYS A O 1
ATOM 759 N N . ASP A 1 103 ? -4.596 -1.913 1.231 1.00 90.06 103 ASP A N 1
ATOM 760 C CA . ASP A 1 103 ? -5.433 -2.832 0.460 1.00 90.06 103 ASP A CA 1
ATOM 761 C C . ASP A 1 103 ? -4.640 -3.502 -0.653 1.00 90.06 103 ASP A C 1
ATOM 763 O O . ASP A 1 103 ? -4.889 -4.656 -0.970 1.00 90.06 103 ASP A O 1
ATOM 767 N N . ALA A 1 104 ? -3.665 -2.789 -1.224 1.00 89.62 104 ALA A N 1
ATOM 768 C CA . ALA A 1 104 ? -2.771 -3.304 -2.249 1.00 89.62 104 ALA A CA 1
ATOM 769 C C . ALA A 1 104 ? -1.405 -2.618 -2.165 1.00 89.62 104 ALA A C 1
ATOM 771 O O . ALA A 1 104 ? -1.312 -1.400 -1.988 1.00 89.62 104 ALA A O 1
ATOM 772 N N . PHE A 1 105 ? -0.342 -3.394 -2.360 1.00 90.44 105 PHE A N 1
ATOM 773 C CA . PHE A 1 105 ? 1.017 -2.888 -2.512 1.00 90.44 105 PHE A CA 1
ATOM 774 C C . PHE A 1 105 ? 1.735 -3.733 -3.552 1.00 90.44 105 PHE A C 1
ATOM 776 O O . PHE A 1 105 ? 1.945 -4.919 -3.339 1.00 90.44 105 PHE A O 1
ATOM 783 N N . TYR A 1 106 ? 2.133 -3.110 -4.651 1.00 89.00 106 TYR A N 1
ATOM 784 C CA . TYR A 1 106 ? 2.942 -3.708 -5.697 1.00 89.00 106 TYR A CA 1
ATOM 785 C C . TYR A 1 106 ? 4.016 -2.715 -6.107 1.00 89.00 106 TYR A C 1
ATOM 787 O O . TYR A 1 106 ? 3.730 -1.561 -6.426 1.00 89.00 106 TYR A O 1
ATOM 795 N N . PHE A 1 107 ? 5.253 -3.173 -6.161 1.00 87.56 107 PHE A N 1
ATOM 796 C CA . PHE A 1 107 ? 6.373 -2.389 -6.642 1.00 87.56 107 PHE A CA 1
ATOM 797 C C . PHE A 1 107 ? 7.289 -3.278 -7.461 1.00 87.56 107 PHE A C 1
ATOM 799 O O . PHE A 1 107 ? 7.875 -4.205 -6.924 1.00 87.56 107 PHE A O 1
ATOM 806 N N . SER A 1 108 ? 7.479 -2.976 -8.736 1.00 84.44 108 SER A N 1
ATOM 807 C CA . SER A 1 108 ? 8.615 -3.481 -9.493 1.00 84.44 108 SER A CA 1
ATOM 808 C C . SER A 1 108 ? 9.522 -2.324 -9.870 1.00 84.44 108 SER A C 1
ATOM 810 O O . SER A 1 108 ? 9.068 -1.199 -10.087 1.00 84.44 108 SER A O 1
ATOM 812 N N . LYS A 1 109 ? 10.820 -2.606 -9.954 1.00 81.38 109 LYS A N 1
ATOM 813 C CA . LYS A 1 109 ? 11.801 -1.673 -10.499 1.00 81.38 109 LYS A CA 1
ATOM 814 C C . LYS A 1 109 ? 12.136 -2.109 -11.907 1.00 81.38 109 LYS A C 1
ATOM 816 O O . LYS A 1 109 ? 12.619 -3.219 -12.079 1.00 81.38 109 LYS A O 1
ATOM 821 N N . ASN A 1 110 ? 11.952 -1.265 -12.906 1.00 79.88 110 ASN A N 1
ATOM 822 C CA . ASN A 1 110 ? 12.436 -1.579 -14.243 1.00 79.88 110 ASN A CA 1
ATOM 823 C C . ASN A 1 110 ? 13.122 -0.346 -14.810 1.00 79.88 110 ASN A C 1
ATOM 825 O O . ASN A 1 110 ? 12.658 0.765 -14.623 1.00 79.88 110 ASN A O 1
ATOM 829 N N . GLU A 1 111 ? 14.300 -0.526 -15.394 1.00 83.19 111 GLU A N 1
ATOM 830 C CA . GLU A 1 111 ? 15.088 0.590 -15.900 1.00 83.19 111 GLU A CA 1
ATOM 831 C C . GLU A 1 111 ? 15.188 0.465 -17.403 1.00 83.19 111 GLU A C 1
ATOM 833 O O . GLU A 1 111 ? 15.715 -0.522 -17.922 1.00 83.19 111 GLU A O 1
ATOM 838 N N . ARG A 1 112 ? 14.804 1.527 -18.095 1.00 83.75 112 ARG A N 1
ATOM 839 C CA . ARG A 1 112 ? 15.003 1.633 -19.535 1.00 83.75 112 ARG A CA 1
ATOM 840 C C . ARG A 1 112 ? 15.716 2.921 -19.884 1.00 83.75 112 ARG A C 1
ATOM 842 O O . ARG A 1 112 ? 15.698 3.893 -19.132 1.00 83.75 112 ARG A O 1
ATOM 849 N N . LEU A 1 113 ? 16.304 2.931 -21.070 1.00 85.50 113 LEU A N 1
ATOM 850 C CA . LEU A 1 113 ? 16.823 4.155 -21.659 1.00 85.50 113 LEU A CA 1
ATOM 851 C C . LEU A 1 113 ? 15.671 5.120 -21.977 1.00 85.50 113 LEU A C 1
ATOM 853 O O . LEU A 1 113 ? 14.561 4.702 -22.336 1.00 85.50 113 LEU A O 1
ATOM 857 N N . LEU A 1 114 ? 15.954 6.415 -21.849 1.00 83.94 114 LEU A N 1
ATOM 858 C CA . LEU A 1 114 ? 15.054 7.478 -22.293 1.00 83.94 114 LEU A CA 1
ATOM 859 C C . LEU A 1 114 ? 14.857 7.410 -23.808 1.00 83.94 114 LEU A C 1
ATOM 861 O O . LEU A 1 114 ? 15.835 7.361 -24.569 1.00 83.94 114 LEU A O 1
ATOM 865 N N . ALA A 1 115 ? 13.594 7.468 -24.232 1.00 84.25 115 ALA A N 1
ATOM 866 C CA . ALA A 1 115 ? 13.266 7.718 -25.626 1.00 84.25 115 ALA A CA 1
ATOM 867 C C . ALA A 1 115 ? 13.723 9.131 -26.016 1.00 84.25 115 ALA A C 1
ATOM 869 O O . ALA A 1 115 ? 13.891 9.999 -25.159 1.00 84.25 115 ALA A O 1
ATOM 870 N N . GLU A 1 116 ? 13.916 9.374 -27.310 1.00 81.44 116 GLU A N 1
ATOM 871 C CA . GLU A 1 116 ? 14.431 10.652 -27.820 1.00 81.44 116 GLU A CA 1
ATOM 872 C C . GLU A 1 116 ? 13.601 11.853 -27.338 1.00 81.44 116 GLU A C 1
ATOM 874 O O . GLU A 1 116 ? 14.155 12.806 -26.797 1.00 81.44 116 GLU A O 1
ATOM 879 N N . ALA A 1 117 ? 12.270 11.750 -27.402 1.00 81.75 117 ALA A N 1
ATOM 880 C CA . ALA A 1 117 ? 11.354 12.795 -26.941 1.00 81.75 117 ALA A CA 1
ATOM 881 C C . ALA A 1 117 ? 11.414 13.056 -25.421 1.00 81.75 117 ALA A C 1
ATOM 883 O O . ALA A 1 117 ? 11.209 14.181 -24.974 1.00 81.75 117 ALA A O 1
ATOM 884 N N . GLU A 1 118 ? 11.703 12.034 -24.612 1.00 83.38 118 GLU A N 1
ATOM 885 C CA . GLU A 1 118 ? 11.803 12.165 -23.150 1.00 83.38 118 GLU A CA 1
ATOM 886 C C . GLU A 1 118 ? 13.160 12.735 -22.727 1.00 83.38 118 GLU A C 1
ATOM 888 O O . GLU A 1 118 ? 13.286 13.346 -21.667 1.00 83.38 118 GLU A O 1
ATOM 893 N N . ARG A 1 119 ? 14.183 12.543 -23.565 1.00 84.19 119 ARG A N 1
ATOM 894 C CA . ARG A 1 119 ? 15.557 12.954 -23.291 1.00 84.19 119 ARG A CA 1
ATOM 895 C C . ARG A 1 119 ? 15.697 14.467 -23.233 1.00 84.19 119 ARG A C 1
ATOM 897 O O . ARG A 1 119 ? 16.392 14.960 -22.355 1.00 84.19 119 ARG A O 1
ATOM 904 N N . THR A 1 120 ? 15.016 15.191 -24.120 1.00 81.81 120 THR A N 1
ATOM 905 C CA . THR A 1 120 ? 15.026 16.661 -24.131 1.00 81.81 120 THR A CA 1
ATOM 906 C C . THR A 1 120 ? 14.511 17.221 -22.809 1.00 81.81 120 THR A C 1
ATOM 908 O O . THR A 1 120 ? 15.211 17.993 -22.161 1.00 81.81 120 THR A O 1
ATOM 911 N N . LYS A 1 121 ? 13.349 16.740 -22.351 1.00 83.88 121 LYS A N 1
ATOM 912 C CA . LYS A 1 121 ? 12.770 17.147 -21.066 1.00 83.88 121 LYS A CA 1
ATOM 913 C C . LYS A 1 121 ? 13.657 16.750 -19.883 1.00 83.88 121 LYS A C 1
ATOM 915 O O . LYS A 1 121 ? 13.884 17.543 -18.982 1.00 83.88 121 LYS A O 1
ATOM 920 N N . TRP A 1 122 ? 14.212 15.538 -19.906 1.00 84.19 122 TRP A N 1
ATOM 921 C CA . TRP A 1 122 ? 15.117 15.083 -18.852 1.00 84.19 122 TRP A CA 1
ATOM 922 C C . TRP A 1 122 ? 16.371 15.967 -18.738 1.00 84.19 122 TRP A C 1
ATOM 924 O O . TRP A 1 122 ? 16.783 16.292 -17.628 1.00 84.19 122 TRP A O 1
ATOM 934 N N . ILE A 1 123 ? 16.948 16.395 -19.870 1.00 83.75 123 ILE A N 1
ATOM 935 C CA . ILE A 1 123 ? 18.098 17.315 -19.907 1.00 83.75 123 ILE A CA 1
ATOM 936 C C . ILE A 1 123 ? 17.748 18.676 -19.294 1.00 83.75 123 ILE A C 1
ATOM 938 O O . ILE A 1 123 ? 18.590 19.253 -18.607 1.00 83.75 123 ILE A O 1
ATOM 942 N N . GLU A 1 124 ? 16.544 19.191 -19.548 1.00 83.62 124 GLU A N 1
ATOM 943 C CA . GLU A 1 124 ? 16.059 20.443 -18.955 1.00 83.62 124 GLU A CA 1
ATOM 944 C C . GLU A 1 124 ? 15.895 20.304 -17.436 1.00 83.62 124 GLU A C 1
ATOM 946 O O . GLU A 1 124 ? 16.451 21.105 -16.684 1.00 83.62 124 GLU A O 1
ATOM 951 N N . ASP A 1 125 ? 15.221 19.242 -16.987 1.00 83.44 125 ASP A N 1
ATOM 952 C CA . ASP A 1 125 ? 14.942 18.980 -15.569 1.00 83.44 125 ASP A CA 1
ATOM 953 C C . ASP A 1 125 ? 16.225 18.707 -14.750 1.00 83.44 125 ASP A C 1
ATOM 955 O O . ASP A 1 125 ? 16.266 18.979 -13.552 1.00 83.44 125 ASP A O 1
ATOM 959 N N . HIS A 1 126 ? 17.289 18.204 -15.390 1.00 83.56 126 HIS A N 1
ATOM 960 C CA . HIS A 1 126 ? 18.567 17.849 -14.750 1.00 83.56 126 HIS A CA 1
ATOM 961 C C . HIS A 1 126 ? 19.724 18.748 -15.221 1.00 83.56 126 HIS A C 1
ATOM 963 O O . HIS A 1 126 ? 20.894 18.360 -15.166 1.00 83.56 126 HIS A O 1
ATOM 969 N N . ALA A 1 127 ? 19.424 19.965 -15.690 1.00 82.50 127 ALA A N 1
ATOM 970 C CA . ALA A 1 127 ? 20.420 20.891 -16.234 1.00 82.50 127 ALA A CA 1
ATOM 971 C C . ALA A 1 127 ? 21.570 21.196 -15.252 1.00 82.50 127 ALA A C 1
ATOM 973 O O . ALA A 1 127 ? 22.713 21.368 -15.679 1.00 82.50 127 ALA A O 1
ATOM 974 N N . GLU A 1 128 ? 21.278 21.213 -13.949 1.00 81.00 128 GLU A N 1
ATOM 975 C CA . GLU A 1 128 ? 22.248 21.413 -12.865 1.00 81.00 128 GLU A CA 1
ATOM 976 C C . GLU A 1 128 ? 23.217 20.230 -12.707 1.00 81.00 128 GLU A C 1
ATOM 978 O O . GLU A 1 128 ? 24.420 20.431 -12.561 1.00 81.00 128 GLU A O 1
ATOM 983 N N . GLU A 1 129 ? 22.724 18.994 -12.813 1.00 73.75 129 GLU A N 1
ATOM 984 C CA . GLU A 1 129 ? 23.539 17.769 -12.742 1.00 73.75 129 GLU A CA 1
ATOM 985 C C . GLU A 1 129 ? 24.396 17.566 -14.001 1.00 73.75 129 GLU A C 1
ATOM 987 O O . GLU A 1 129 ? 25.419 16.875 -13.995 1.00 73.75 129 GLU A O 1
ATOM 992 N N . LEU A 1 130 ? 23.977 18.196 -15.098 1.00 74.81 130 LEU A N 1
ATOM 993 C CA . LEU A 1 130 ? 24.657 18.204 -16.385 1.00 74.81 130 LEU A CA 1
ATOM 994 C C . LEU A 1 130 ? 25.624 19.386 -16.553 1.00 74.81 130 LEU A C 1
ATOM 996 O O . LEU A 1 130 ? 26.133 19.583 -17.662 1.00 74.81 130 LEU A O 1
ATOM 1000 N N . LYS A 1 131 ? 25.898 20.161 -15.493 1.00 74.19 131 LYS A N 1
ATOM 1001 C CA . LYS A 1 131 ? 26.951 21.184 -15.500 1.00 74.19 131 LYS A CA 1
ATOM 1002 C C . LYS A 1 131 ? 28.317 20.513 -15.635 1.00 74.19 131 LYS A C 1
ATOM 1004 O O . LYS A 1 131 ? 28.912 20.045 -14.670 1.00 74.19 131 LYS A O 1
ATOM 1009 N N . SER A 1 132 ? 28.784 20.444 -16.873 1.00 76.31 132 SER A N 1
ATOM 1010 C CA . SER A 1 132 ? 30.134 20.056 -17.257 1.00 76.31 132 SER A CA 1
ATOM 1011 C C . SER A 1 132 ? 30.602 21.016 -18.342 1.00 76.31 132 SER A C 1
ATOM 1013 O O . SER A 1 132 ? 29.824 21.343 -19.243 1.00 76.31 132 SER A O 1
ATOM 1015 N N . ASP A 1 133 ? 31.863 21.434 -18.268 1.00 75.62 133 ASP A N 1
ATOM 1016 C CA . ASP A 1 133 ? 32.507 22.239 -19.312 1.00 75.62 133 ASP A CA 1
ATOM 1017 C C . ASP A 1 133 ? 32.758 21.415 -20.592 1.00 75.62 133 ASP A C 1
ATOM 1019 O O . ASP A 1 133 ? 33.000 21.974 -21.662 1.00 75.62 133 ASP A O 1
ATOM 1023 N N . ASP A 1 134 ? 32.648 20.083 -20.510 1.00 83.44 134 ASP A N 1
ATOM 1024 C CA . ASP A 1 134 ? 32.759 19.170 -21.645 1.00 83.44 134 ASP A CA 1
ATOM 1025 C C . ASP A 1 134 ? 31.377 18.793 -22.213 1.00 83.44 134 ASP A C 1
ATOM 1027 O O . ASP A 1 134 ? 30.600 18.019 -21.634 1.00 83.44 134 ASP A O 1
ATOM 1031 N N . ALA A 1 135 ? 31.093 19.307 -23.412 1.00 78.06 135 ALA A N 1
ATOM 1032 C CA . ALA A 1 135 ? 29.880 19.008 -24.166 1.00 78.06 135 ALA A CA 1
ATOM 1033 C C . ALA A 1 135 ? 29.748 17.517 -24.541 1.00 78.06 135 ALA A C 1
ATOM 1035 O O . ALA A 1 135 ? 28.628 17.000 -24.592 1.00 78.06 135 ALA A O 1
ATOM 1036 N N . ALA A 1 136 ? 30.860 16.808 -24.770 1.00 79.19 136 ALA A N 1
ATOM 1037 C CA . ALA A 1 136 ? 30.851 15.379 -25.073 1.00 79.19 136 ALA A CA 1
ATOM 1038 C C . ALA A 1 136 ? 30.477 14.552 -23.835 1.00 79.19 136 ALA A C 1
ATOM 1040 O O . ALA A 1 136 ? 29.703 13.595 -23.938 1.00 79.19 136 ALA A O 1
ATOM 1041 N N . GLU A 1 137 ? 30.941 14.951 -22.648 1.00 80.56 137 GLU A N 1
ATOM 1042 C CA . GLU A 1 137 ? 30.542 14.309 -21.394 1.00 80.56 137 GLU A CA 1
ATOM 1043 C C . GLU A 1 137 ? 29.058 14.545 -21.083 1.00 80.56 137 GLU 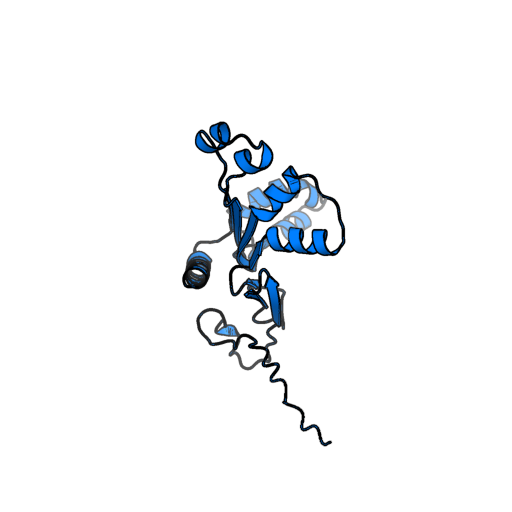A C 1
ATOM 1045 O O . GLU A 1 137 ? 28.347 13.604 -20.712 1.00 80.56 137 GLU A O 1
ATOM 1050 N N . LYS A 1 138 ? 28.559 15.769 -21.307 1.00 78.44 138 LYS A N 1
ATOM 1051 C CA . LYS A 1 138 ? 27.132 16.095 -21.176 1.00 78.44 138 LYS A CA 1
ATOM 1052 C C . LYS A 1 138 ? 26.269 15.238 -22.107 1.00 78.44 138 LYS A C 1
ATOM 1054 O O . LYS A 1 138 ? 25.290 14.637 -21.660 1.00 78.44 138 LYS A O 1
ATOM 1059 N N . ALA A 1 139 ? 26.661 15.118 -23.3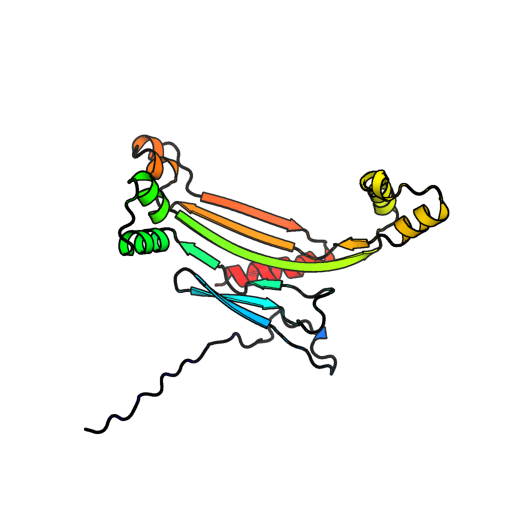77 1.00 77.19 139 ALA A N 1
ATOM 1060 C CA . ALA A 1 139 ? 25.971 14.276 -24.352 1.00 77.19 139 ALA A CA 1
ATOM 1061 C C . ALA A 1 139 ? 26.001 12.790 -23.956 1.00 77.19 139 ALA A C 1
ATOM 1063 O O . ALA A 1 139 ? 24.984 12.103 -24.063 1.00 77.19 139 ALA A O 1
ATOM 1064 N N . ARG A 1 140 ? 27.130 12.294 -23.426 1.00 81.38 140 ARG A N 1
ATOM 1065 C CA . ARG A 1 140 ? 27.256 10.907 -22.951 1.00 81.38 140 ARG A CA 1
ATOM 1066 C C . ARG A 1 140 ? 26.350 10.621 -21.752 1.00 81.38 140 ARG A C 1
ATOM 1068 O O . ARG A 1 140 ? 25.687 9.586 -21.741 1.00 81.38 140 ARG A O 1
ATOM 1075 N N . LYS A 1 141 ? 26.292 11.523 -20.763 1.00 80.00 141 LYS A N 1
ATOM 1076 C CA . LYS A 1 141 ? 25.413 11.391 -19.584 1.00 80.00 141 LYS A CA 1
ATOM 1077 C C . LYS A 1 141 ? 23.941 11.385 -19.988 1.00 80.00 141 LYS A C 1
ATOM 1079 O O . LYS A 1 141 ? 23.215 10.477 -19.597 1.00 80.00 141 LYS A O 1
ATOM 1084 N N . ALA A 1 142 ? 23.532 12.316 -20.849 1.00 77.69 142 ALA A N 1
ATOM 1085 C CA . ALA A 1 142 ? 22.171 12.355 -21.377 1.00 77.69 142 ALA A CA 1
ATOM 1086 C C . ALA A 1 142 ? 21.820 11.111 -22.216 1.00 77.69 142 ALA A C 1
ATOM 1088 O O . ALA A 1 142 ? 20.683 10.646 -22.193 1.00 77.69 142 ALA A O 1
ATOM 1089 N N . ALA A 1 143 ? 22.786 10.542 -22.945 1.00 79.38 143 ALA A N 1
ATOM 1090 C CA . ALA A 1 143 ? 22.564 9.339 -23.743 1.00 79.38 143 ALA A CA 1
ATOM 1091 C C . ALA A 1 143 ? 22.479 8.045 -22.923 1.00 79.38 143 ALA A C 1
ATOM 1093 O O . ALA A 1 143 ? 21.777 7.117 -23.322 1.00 79.38 143 ALA A O 1
ATOM 1094 N N . ALA A 1 144 ? 23.173 7.991 -21.786 1.00 83.62 144 ALA A N 1
ATOM 1095 C CA . ALA A 1 144 ? 23.142 6.866 -20.855 1.00 83.62 144 ALA A CA 1
ATOM 1096 C C . ALA A 1 144 ? 22.023 6.972 -19.804 1.00 83.62 144 ALA A C 1
ATOM 1098 O O . ALA A 1 144 ? 21.854 6.045 -19.008 1.00 83.62 144 ALA A O 1
ATOM 1099 N N . ALA A 1 145 ? 21.281 8.083 -19.785 1.00 81.88 145 ALA A N 1
ATOM 1100 C CA . ALA A 1 145 ? 20.250 8.338 -18.796 1.00 81.88 145 ALA A CA 1
ATOM 1101 C C . ALA A 1 145 ? 19.103 7.317 -18.905 1.00 81.88 145 ALA A C 1
ATOM 1103 O O . ALA A 1 145 ? 18.609 6.974 -19.988 1.00 81.88 145 ALA A O 1
ATOM 1104 N N . LYS A 1 146 ? 18.711 6.804 -17.738 1.00 83.75 146 LYS A N 1
ATOM 1105 C CA . LYS A 1 146 ? 17.673 5.790 -17.571 1.00 83.75 146 LYS A CA 1
ATOM 1106 C C . LYS A 1 146 ? 16.553 6.354 -16.725 1.00 83.75 146 LYS A C 1
ATOM 1108 O O . LYS A 1 146 ? 16.798 7.147 -15.822 1.00 83.75 146 LYS A O 1
ATOM 1113 N N . VAL A 1 147 ? 15.344 5.891 -16.994 1.00 82.25 147 VAL A N 1
ATOM 1114 C CA . VAL A 1 147 ? 14.186 6.154 -16.144 1.00 82.25 147 VAL A CA 1
ATOM 1115 C C . VAL A 1 147 ? 13.667 4.852 -15.576 1.00 82.25 147 VAL A C 1
ATOM 1117 O O . VAL A 1 147 ? 13.722 3.812 -16.240 1.00 82.25 147 VAL A O 1
ATOM 1120 N N . ASP A 1 148 ? 13.168 4.937 -14.348 1.00 80.19 148 ASP A N 1
ATOM 1121 C CA . ASP A 1 148 ? 12.399 3.859 -13.752 1.00 80.19 148 ASP A CA 1
ATOM 1122 C C . ASP A 1 148 ? 11.018 3.805 -14.417 1.00 80.19 148 ASP A C 1
ATOM 1124 O O . ASP A 1 148 ? 10.239 4.758 -14.354 1.00 80.19 148 ASP A O 1
ATOM 1128 N N . ASP A 1 149 ? 10.739 2.701 -15.095 1.00 80.56 149 ASP A N 1
ATOM 1129 C CA . ASP A 1 149 ? 9.463 2.381 -15.723 1.00 80.56 149 ASP A CA 1
ATOM 1130 C C . ASP A 1 149 ? 8.772 1.179 -15.066 1.00 80.56 149 ASP A C 1
ATOM 1132 O O . ASP A 1 149 ? 7.801 0.638 -15.603 1.00 80.56 149 ASP A O 1
ATOM 1136 N N . GLY A 1 150 ? 9.253 0.785 -13.886 1.00 82.69 150 GLY A N 1
ATOM 1137 C CA . GLY A 1 150 ? 8.660 -0.263 -13.081 1.00 82.69 150 GLY A CA 1
ATOM 1138 C C . GLY A 1 150 ? 7.240 0.075 -12.622 1.00 82.69 150 GLY A C 1
ATOM 1139 O O . GLY A 1 150 ? 6.905 1.230 -12.319 1.00 82.69 150 GLY A O 1
ATOM 1140 N N . ALA A 1 151 ? 6.397 -0.954 -12.579 1.00 87.25 151 ALA A N 1
ATOM 1141 C CA . ALA A 1 151 ? 5.004 -0.828 -12.188 1.00 87.25 151 ALA A CA 1
ATOM 1142 C C . ALA A 1 151 ? 4.906 -0.613 -10.677 1.00 87.25 151 ALA A C 1
ATOM 1144 O O . ALA A 1 151 ? 5.548 -1.305 -9.891 1.00 87.25 151 ALA A O 1
ATOM 1145 N N . PHE A 1 152 ? 4.093 0.351 -10.272 1.00 88.75 152 PHE A N 1
ATOM 1146 C CA . PHE A 1 152 ? 3.869 0.677 -8.876 1.00 88.75 152 PHE A CA 1
ATOM 1147 C C . PHE A 1 152 ? 2.382 0.889 -8.636 1.00 88.75 152 PHE A C 1
ATOM 1149 O O . PHE A 1 152 ? 1.749 1.690 -9.328 1.00 88.75 152 PHE A O 1
ATOM 1156 N N . LEU A 1 153 ? 1.844 0.175 -7.657 1.00 89.81 153 LEU A N 1
ATOM 1157 C CA . LEU A 1 153 ? 0.488 0.324 -7.160 1.00 89.81 153 LEU A CA 1
ATOM 1158 C C . LEU A 1 153 ? 0.532 0.344 -5.639 1.00 89.81 153 LEU A C 1
ATOM 1160 O O . LEU A 1 153 ? 1.120 -0.527 -5.005 1.00 89.81 153 LEU A O 1
ATOM 1164 N N . MET A 1 154 ? -0.136 1.324 -5.058 1.00 91.06 154 MET A N 1
ATOM 1165 C CA . MET A 1 154 ? -0.302 1.439 -3.623 1.00 91.06 154 MET A CA 1
ATOM 1166 C C . MET A 1 154 ? -1.713 1.933 -3.348 1.00 91.06 154 MET A C 1
ATOM 1168 O O . MET A 1 154 ? -2.130 2.964 -3.878 1.00 91.06 154 MET A O 1
ATOM 1172 N N . MET A 1 155 ? -2.453 1.178 -2.547 1.00 91.81 155 MET A N 1
ATOM 1173 C CA . MET A 1 155 ? -3.817 1.502 -2.155 1.00 91.81 155 MET A CA 1
ATOM 1174 C C . MET A 1 155 ? -3.898 1.484 -0.637 1.00 91.81 155 MET A C 1
ATOM 1176 O O . MET A 1 155 ? -3.591 0.471 -0.008 1.00 91.81 155 MET A O 1
ATOM 1180 N N . PHE A 1 156 ? -4.290 2.618 -0.069 1.00 91.88 156 PHE A N 1
ATOM 1181 C CA . PHE A 1 156 ? -4.579 2.744 1.348 1.00 91.88 156 PHE A CA 1
ATOM 1182 C C . PHE A 1 156 ? -6.002 3.213 1.552 1.00 91.88 156 PHE A C 1
ATOM 1184 O O . PHE A 1 156 ? -6.500 4.068 0.814 1.00 91.88 156 PHE A O 1
ATOM 1191 N N . GLU A 1 157 ? -6.603 2.725 2.620 1.00 92.88 157 GLU A N 1
ATOM 1192 C CA . GLU A 1 157 ? -7.919 3.139 3.051 1.00 92.88 157 GLU A CA 1
ATOM 1193 C C . GLU A 1 157 ? -7.904 3.426 4.554 1.00 92.88 157 GLU A C 1
ATOM 1195 O O . GLU A 1 157 ? -7.255 2.762 5.359 1.00 92.88 157 GLU A O 1
ATOM 1200 N N . LEU A 1 158 ? -8.596 4.492 4.923 1.00 92.06 158 LEU A N 1
ATOM 1201 C CA . LEU A 1 158 ? -8.868 4.911 6.282 1.00 92.06 158 LEU A CA 1
ATOM 1202 C C . LEU A 1 158 ? -10.380 4.832 6.458 1.00 92.06 158 LEU A C 1
ATOM 1204 O O . LEU A 1 158 ? -11.105 5.425 5.661 1.00 92.06 158 LEU A O 1
ATOM 1208 N N . LYS A 1 159 ? -10.857 4.130 7.484 1.00 94.44 159 LYS A N 1
ATOM 1209 C CA . LYS A 1 159 ? -12.286 4.043 7.823 1.00 94.44 159 LYS A CA 1
ATOM 1210 C C . LYS A 1 159 ? -12.537 4.529 9.235 1.00 94.44 159 LYS A C 1
ATOM 1212 O O . LYS A 1 159 ? -11.732 4.267 10.129 1.00 94.44 159 LYS A O 1
ATOM 1217 N N . PHE A 1 160 ? -13.685 5.170 9.409 1.00 92.81 160 PHE A N 1
ATOM 1218 C CA . PHE A 1 160 ? -14.233 5.616 10.680 1.00 92.81 160 PHE A CA 1
ATOM 1219 C C . PHE A 1 160 ? -15.629 5.011 10.853 1.00 92.81 160 PHE A C 1
ATOM 1221 O O . PHE A 1 160 ? -16.579 5.454 10.211 1.00 92.81 160 PHE A O 1
ATOM 1228 N N . ASN A 1 161 ? -15.760 3.997 11.713 1.00 87.62 161 ASN A N 1
ATOM 1229 C CA . ASN A 1 161 ? -17.012 3.239 11.878 1.00 87.62 161 ASN A CA 1
ATOM 1230 C C . ASN A 1 161 ? -18.193 4.103 12.350 1.00 87.62 161 ASN A C 1
ATOM 1232 O O . ASN A 1 161 ? -19.337 3.820 12.008 1.00 87.62 161 ASN A O 1
ATOM 1236 N N . GLU A 1 162 ? -17.908 5.147 13.126 1.00 86.12 162 GLU A N 1
ATOM 1237 C CA . GLU A 1 162 ? -18.906 6.059 13.703 1.00 86.12 162 GLU A CA 1
ATOM 1238 C C . GLU A 1 162 ? -18.800 7.481 13.123 1.00 86.12 162 GLU A C 1
ATOM 1240 O O . GLU A 1 162 ? -19.483 8.382 13.596 1.00 86.12 162 GLU A O 1
ATOM 1245 N N . GLY A 1 163 ? -17.954 7.683 12.102 1.00 88.19 163 GLY A N 1
ATOM 1246 C CA . GLY A 1 163 ? -17.631 9.006 11.568 1.00 88.19 163 GLY A CA 1
ATOM 1247 C C . GLY A 1 163 ? -16.584 9.768 12.399 1.00 88.19 163 GLY A C 1
ATOM 1248 O O . GLY A 1 163 ? -16.530 9.680 13.624 1.00 88.19 163 GLY A O 1
ATOM 1249 N N . LEU A 1 164 ? -15.687 10.486 11.722 1.00 90.75 164 LEU A N 1
ATOM 1250 C CA . LEU A 1 164 ? -14.604 11.254 12.340 1.00 90.75 164 LEU A CA 1
ATOM 1251 C C . LEU A 1 164 ? -15.105 12.466 13.140 1.00 90.75 164 LEU A C 1
ATOM 1253 O O . LEU A 1 164 ? -14.611 12.735 14.235 1.00 90.75 164 LEU A O 1
ATOM 1257 N N . ILE A 1 165 ? -16.038 13.234 12.579 1.00 89.25 165 ILE A N 1
ATOM 1258 C CA . ILE A 1 165 ? -16.516 14.495 13.151 1.00 89.25 165 ILE A CA 1
ATOM 1259 C C . ILE A 1 165 ? -17.340 14.201 14.399 1.00 89.25 165 ILE A C 1
ATOM 1261 O O . ILE A 1 165 ? -17.050 14.779 15.450 1.00 89.25 165 ILE A O 1
ATOM 1265 N N . GLY A 1 166 ? -18.291 13.268 14.327 1.00 88.06 166 GLY A N 1
ATOM 1266 C CA . GLY A 1 166 ? -19.050 12.813 15.488 1.00 88.06 166 GLY A CA 1
ATOM 1267 C C . GLY A 1 166 ? -18.134 12.282 16.595 1.00 88.06 166 GLY A C 1
ATOM 1268 O O . GLY A 1 166 ? -18.240 12.717 17.745 1.00 88.06 166 GLY A O 1
ATOM 1269 N N . ALA A 1 167 ? -17.157 11.433 16.247 1.00 87.00 167 ALA A N 1
ATOM 1270 C CA . ALA A 1 167 ? -16.221 10.858 17.217 1.00 87.00 167 ALA A CA 1
ATOM 1271 C C . ALA A 1 167 ? -15.349 11.904 17.939 1.00 87.00 167 ALA A C 1
ATOM 1273 O O . ALA A 1 167 ? -15.069 11.747 19.132 1.00 87.00 167 ALA A O 1
ATOM 1274 N N . LEU A 1 168 ? -14.917 12.962 17.241 1.00 88.19 168 LEU A N 1
ATOM 1275 C CA . LEU A 1 168 ? -14.065 14.013 17.810 1.00 88.19 168 LEU A CA 1
ATOM 1276 C C . LEU A 1 168 ? -14.848 15.094 18.565 1.00 88.19 168 LEU A C 1
ATOM 1278 O O . LEU A 1 168 ? -14.348 15.617 19.559 1.00 88.19 168 LEU A O 1
ATOM 1282 N N . THR A 1 169 ? -16.044 15.454 18.096 1.00 88.94 169 THR A N 1
ATOM 1283 C CA . THR A 1 169 ? -16.823 16.583 18.642 1.00 88.94 169 THR A CA 1
ATOM 1284 C C . THR A 1 169 ? -17.823 16.174 19.720 1.00 88.94 169 THR A C 1
ATOM 1286 O O . THR A 1 169 ? -18.209 17.019 20.525 1.00 88.94 169 THR A O 1
ATOM 1289 N N . LYS A 1 170 ? -18.222 14.892 19.763 1.00 84.50 170 LYS A N 1
ATOM 1290 C CA . LYS A 1 170 ? -19.330 14.371 20.589 1.00 84.50 170 LYS A CA 1
ATOM 1291 C C . LYS A 1 170 ? -20.688 15.022 20.273 1.00 84.50 170 LYS A C 1
ATOM 1293 O O . LYS A 1 170 ? -21.592 14.979 21.103 1.00 84.50 170 LYS A O 1
ATOM 1298 N N . ASP A 1 171 ? -20.831 15.611 19.086 1.00 89.31 171 ASP A N 1
ATOM 1299 C CA . ASP A 1 171 ? -22.077 16.197 18.596 1.00 89.31 171 ASP A CA 1
ATOM 1300 C C . ASP A 1 171 ? -22.729 15.244 17.582 1.00 89.31 171 ASP A C 1
ATOM 1302 O O . ASP A 1 171 ? -22.314 15.143 16.423 1.00 89.31 171 ASP A O 1
ATOM 1306 N N . GLU A 1 172 ? -23.741 14.502 18.039 1.00 87.25 172 GLU A N 1
ATOM 1307 C CA . GLU A 1 172 ? -24.472 13.560 17.188 1.00 87.25 172 GLU A CA 1
ATOM 1308 C C . GLU A 1 172 ? -25.239 14.248 16.060 1.00 87.25 172 GLU A C 1
ATOM 1310 O O . GLU A 1 172 ? -25.406 13.656 14.994 1.00 87.25 172 GLU A O 1
ATOM 1315 N N . ASP A 1 173 ? -25.747 15.460 16.285 1.00 91.94 173 ASP A N 1
ATOM 1316 C CA . ASP A 1 173 ? -26.540 16.170 15.286 1.00 91.94 173 ASP A CA 1
ATOM 1317 C C . ASP A 1 173 ? -25.628 16.687 14.172 1.00 91.94 173 ASP A C 1
ATOM 1319 O O . ASP A 1 173 ? -25.959 16.555 12.990 1.00 91.94 173 ASP A O 1
ATOM 1323 N N . LEU A 1 174 ? -24.436 17.178 14.534 1.00 88.88 174 LEU A N 1
ATOM 1324 C CA . LEU A 1 174 ? -23.396 17.541 13.576 1.00 88.88 174 LEU A CA 1
ATOM 1325 C C . LEU A 1 174 ? -22.922 16.323 12.770 1.00 88.88 174 LEU A C 1
ATOM 1327 O O . LEU A 1 174 ? -22.849 16.414 11.546 1.00 88.88 174 LEU A O 1
ATOM 1331 N N . GLY A 1 175 ? -22.674 15.181 13.420 1.00 88.00 175 GLY A N 1
ATOM 1332 C CA . GLY A 1 175 ? -22.302 13.936 12.734 1.00 88.00 175 GLY A CA 1
ATOM 1333 C C . GLY A 1 175 ? -23.404 13.403 11.807 1.00 88.00 175 GLY A C 1
ATOM 1334 O O . GLY A 1 175 ? -23.132 12.976 10.688 1.00 88.00 175 GLY A O 1
ATOM 1335 N N . LYS A 1 176 ? -24.682 13.493 12.204 1.00 91.38 176 LYS A N 1
ATOM 1336 C CA . LYS A 1 176 ? -25.821 13.123 11.336 1.00 91.38 176 LYS A CA 1
ATOM 1337 C C . LYS A 1 176 ? -25.952 14.042 10.121 1.00 91.38 176 LYS A C 1
ATOM 1339 O O . LYS A 1 176 ? -26.419 13.594 9.074 1.00 91.38 176 LYS A O 1
ATOM 1344 N N . LEU A 1 177 ? -25.580 15.315 10.260 1.00 93.31 177 LEU A N 1
ATOM 1345 C CA . LEU A 1 177 ? -25.632 16.289 9.174 1.00 93.31 177 LEU A CA 1
ATOM 1346 C C . LEU A 1 177 ? -24.481 16.098 8.179 1.00 93.31 177 LEU A C 1
ATOM 1348 O O . LEU A 1 177 ? -24.701 16.139 6.967 1.00 93.31 177 LEU A O 1
ATOM 1352 N N . PHE A 1 178 ? -23.259 15.932 8.685 1.00 90.56 178 PHE A N 1
ATOM 1353 C CA . PHE A 1 178 ? -22.054 15.793 7.881 1.00 90.56 178 PHE A CA 1
ATOM 1354 C C . PHE A 1 178 ? -20.960 15.077 8.673 1.00 90.56 178 PHE A C 1
ATOM 1356 O O . PHE A 1 178 ? -20.457 15.600 9.667 1.00 90.56 178 PHE A O 1
ATOM 1363 N N . ASP A 1 179 ? -20.532 13.919 8.174 1.00 93.19 179 ASP A N 1
ATOM 1364 C CA . ASP A 1 179 ? -19.407 13.192 8.746 1.00 93.19 179 ASP A CA 1
ATOM 1365 C C . ASP A 1 179 ? -18.465 12.631 7.676 1.00 93.19 179 ASP A C 1
ATOM 1367 O O . ASP A 1 179 ? -18.849 12.375 6.533 1.00 93.19 179 ASP A O 1
ATOM 1371 N N . ILE A 1 180 ? -17.211 12.428 8.071 1.00 91.69 180 ILE A N 1
ATOM 1372 C CA . ILE A 1 180 ? -16.180 11.769 7.281 1.00 91.69 180 ILE A CA 1
ATOM 1373 C C . ILE A 1 180 ? -16.099 10.323 7.763 1.00 91.69 180 ILE A C 1
ATOM 1375 O O . ILE A 1 180 ? -15.572 10.036 8.836 1.00 91.69 180 ILE A O 1
ATOM 1379 N N . THR A 1 181 ? -16.605 9.400 6.950 1.00 92.56 181 THR A N 1
ATOM 1380 C CA . THR A 1 181 ? -16.616 7.956 7.245 1.00 92.56 181 THR A CA 1
ATOM 1381 C C . THR A 1 181 ? -15.363 7.236 6.755 1.00 92.56 181 THR A C 1
ATOM 1383 O O . THR A 1 181 ? -15.097 6.100 7.144 1.00 92.56 181 THR A O 1
ATOM 1386 N N . GLY A 1 182 ? -14.551 7.900 5.933 1.00 93.00 182 GLY A N 1
ATOM 1387 C CA . GLY A 1 182 ? -13.277 7.369 5.489 1.00 93.00 182 GLY A CA 1
ATOM 1388 C C . GLY A 1 182 ? -12.573 8.238 4.458 1.00 93.00 182 GLY A C 1
ATOM 1389 O O . GLY A 1 182 ? -13.088 9.260 4.007 1.00 93.00 182 GLY A O 1
ATOM 1390 N N . ALA A 1 183 ? -11.373 7.808 4.089 1.00 91.06 183 ALA A N 1
ATOM 1391 C CA . ALA A 1 183 ? -10.575 8.379 3.017 1.00 91.06 183 ALA A CA 1
ATOM 1392 C C . ALA A 1 183 ? -9.783 7.263 2.334 1.00 91.06 183 ALA A C 1
ATOM 1394 O O . ALA A 1 183 ? -9.282 6.364 3.001 1.00 91.06 183 ALA A O 1
ATOM 1395 N N . SER A 1 184 ? -9.625 7.332 1.015 1.00 92.06 184 SER A N 1
ATOM 1396 C CA . SER A 1 184 ? -8.809 6.372 0.268 1.00 92.06 184 SER A CA 1
ATOM 1397 C C . SER A 1 184 ? -7.743 7.091 -0.546 1.00 92.06 184 SER A C 1
ATOM 1399 O O . SER A 1 184 ? -8.053 8.061 -1.240 1.00 92.06 184 SER A O 1
ATOM 1401 N N . LEU A 1 185 ? -6.514 6.583 -0.516 1.00 89.50 185 LEU A N 1
ATOM 1402 C CA . LEU A 1 185 ? -5.415 7.038 -1.358 1.00 89.50 185 LEU A CA 1
ATOM 1403 C C . LEU A 1 185 ? -5.023 5.920 -2.319 1.00 89.50 185 LEU A C 1
ATOM 1405 O O . LEU A 1 185 ? -4.746 4.798 -1.903 1.00 89.50 185 LEU A O 1
ATOM 1409 N N . ARG A 1 186 ? -4.951 6.249 -3.609 1.00 91.62 186 ARG A N 1
ATOM 1410 C CA . ARG A 1 186 ? -4.439 5.349 -4.642 1.00 91.62 186 ARG A CA 1
ATOM 1411 C C . ARG A 1 186 ? -3.289 6.028 -5.361 1.00 91.62 186 ARG A C 1
ATOM 1413 O O . ARG A 1 186 ? -3.461 7.113 -5.912 1.00 91.62 186 ARG A O 1
ATOM 1420 N N . VAL A 1 187 ? -2.130 5.383 -5.364 1.00 89.69 187 VAL A N 1
ATOM 1421 C CA . VAL A 1 187 ? -0.957 5.814 -6.122 1.00 89.69 187 VAL A CA 1
ATOM 1422 C C . VAL A 1 187 ? -0.664 4.751 -7.166 1.00 89.69 187 VAL A C 1
ATOM 1424 O O . VAL A 1 187 ? -0.483 3.581 -6.837 1.00 89.69 187 VAL A O 1
ATOM 1427 N N . LEU A 1 188 ? -0.645 5.166 -8.431 1.00 89.62 188 LEU A N 1
ATOM 1428 C CA . LEU A 1 188 ? -0.430 4.290 -9.573 1.00 89.62 188 LEU A CA 1
ATOM 1429 C C . LEU A 1 188 ? 0.621 4.904 -10.494 1.00 89.62 188 LEU A C 1
ATOM 1431 O O . LEU A 1 188 ? 0.479 6.037 -10.949 1.00 89.62 188 LEU A O 1
ATOM 1435 N N . ARG A 1 189 ? 1.643 4.118 -10.822 1.00 87.50 189 ARG A N 1
ATOM 1436 C CA . ARG A 1 189 ? 2.571 4.385 -11.921 1.00 87.50 189 ARG A CA 1
ATOM 1437 C C . ARG A 1 189 ? 2.666 3.120 -12.752 1.00 87.50 189 ARG A C 1
ATOM 1439 O O . ARG A 1 189 ? 3.185 2.107 -12.295 1.00 87.50 189 ARG A O 1
ATOM 1446 N N . CYS A 1 190 ? 2.153 3.171 -13.972 1.00 84.19 190 CYS A N 1
ATOM 1447 C CA . CYS A 1 190 ? 2.105 2.006 -14.836 1.00 84.19 190 CYS A CA 1
ATOM 1448 C C . CYS A 1 190 ? 2.157 2.419 -16.306 1.00 84.19 190 CYS A C 1
ATOM 1450 O O . CYS A 1 190 ? 1.532 3.401 -16.703 1.00 84.19 190 CYS A O 1
ATOM 1452 N N . ARG A 1 191 ? 2.907 1.665 -17.112 1.00 81.25 191 ARG A N 1
ATOM 1453 C CA . ARG A 1 191 ? 2.837 1.726 -18.576 1.00 81.25 191 ARG A CA 1
ATOM 1454 C C . ARG A 1 191 ? 1.781 0.758 -19.082 1.00 81.25 191 ARG A C 1
ATOM 1456 O O . ARG A 1 191 ? 1.493 -0.234 -18.422 1.00 81.25 191 ARG A O 1
ATOM 1463 N N . GLU A 1 192 ? 1.298 0.978 -20.300 1.00 80.62 192 GLU A N 1
ATOM 1464 C CA . GLU A 1 192 ? 0.287 0.102 -20.906 1.00 80.62 192 GLU A CA 1
ATOM 1465 C C . GLU A 1 192 ? 0.714 -1.378 -20.904 1.00 80.62 192 GLU A C 1
ATOM 1467 O O . GLU A 1 192 ? -0.087 -2.255 -20.604 1.00 80.62 192 GLU A O 1
ATOM 1472 N N . SER A 1 193 ? 2.006 -1.657 -21.120 1.00 78.31 193 SER A N 1
ATOM 1473 C CA . SER A 1 193 ? 2.572 -3.014 -21.087 1.00 78.31 193 SER A CA 1
ATOM 1474 C C . SER A 1 193 ? 2.442 -3.723 -19.735 1.00 78.31 193 SER A C 1
ATOM 1476 O O . SER A 1 193 ? 2.421 -4.948 -19.693 1.00 78.31 193 SER A O 1
ATOM 1478 N N . SER A 1 194 ? 2.378 -2.969 -18.637 1.00 81.25 194 SER A N 1
ATOM 1479 C CA . SER A 1 194 ? 2.338 -3.502 -17.270 1.00 81.25 194 SER A CA 1
ATOM 1480 C C . SER A 1 194 ? 0.945 -3.402 -16.644 1.00 81.25 194 SER A C 1
ATOM 1482 O O . SER A 1 194 ? 0.735 -3.865 -15.525 1.00 81.25 194 SER A O 1
ATOM 1484 N N . LYS A 1 195 ? -0.018 -2.807 -17.358 1.00 85.06 195 LYS A N 1
ATOM 1485 C CA . LYS A 1 195 ? -1.372 -2.543 -16.866 1.00 85.06 195 LYS A CA 1
ATOM 1486 C C . LYS A 1 195 ? -2.109 -3.823 -16.494 1.00 85.06 195 LYS A C 1
ATOM 1488 O O . LYS A 1 195 ? -2.603 -3.923 -15.378 1.00 85.06 195 LYS A O 1
ATOM 1493 N N . LYS A 1 196 ? -2.080 -4.821 -17.382 1.00 84.50 196 LYS A N 1
ATOM 1494 C CA . LYS A 1 196 ? -2.730 -6.121 -17.166 1.00 84.50 196 LYS A CA 1
ATOM 1495 C C . LYS A 1 196 ? -2.251 -6.805 -15.882 1.00 84.50 196 LYS A C 1
ATOM 1497 O O . LYS A 1 196 ? -3.061 -7.341 -15.144 1.00 84.50 196 LYS A O 1
ATOM 1502 N N . ILE A 1 197 ? -0.950 -6.722 -15.589 1.00 84.62 197 ILE A N 1
ATOM 1503 C CA . ILE A 1 197 ? -0.356 -7.316 -14.380 1.00 84.62 197 ILE A CA 1
ATOM 1504 C C . ILE A 1 197 ? -0.931 -6.660 -13.119 1.00 84.62 197 ILE A C 1
ATOM 1506 O O . ILE A 1 197 ? -1.268 -7.355 -12.166 1.00 84.62 197 ILE A O 1
ATOM 1510 N N . LEU A 1 198 ? -1.065 -5.330 -13.108 1.00 86.44 198 LEU A N 1
ATOM 1511 C CA . LEU A 1 198 ? -1.634 -4.621 -11.960 1.00 86.44 198 LEU A CA 1
ATOM 1512 C C . LEU A 1 198 ? -3.142 -4.846 -11.816 1.00 86.44 198 LEU A C 1
ATOM 1514 O O . LEU A 1 198 ? -3.628 -4.908 -10.692 1.00 86.44 198 LEU A O 1
ATOM 1518 N N . GLU A 1 199 ? -3.873 -4.968 -12.925 1.00 86.69 199 GLU A N 1
ATOM 1519 C CA . GLU A 1 199 ? -5.306 -5.289 -12.916 1.00 86.69 199 GLU A CA 1
ATOM 1520 C C . GLU A 1 199 ? -5.557 -6.699 -12.368 1.00 86.69 199 GLU A C 1
ATOM 1522 O O . GLU A 1 199 ? -6.388 -6.866 -11.480 1.00 86.69 199 GLU A O 1
ATOM 1527 N N . GLU A 1 200 ? -4.799 -7.694 -12.836 1.00 86.12 200 GLU A N 1
ATOM 1528 C CA . GLU A 1 200 ? -4.864 -9.071 -12.330 1.00 86.12 200 GLU A CA 1
ATOM 1529 C C . GLU A 1 200 ? -4.477 -9.132 -10.847 1.00 86.12 200 GLU A C 1
ATOM 1531 O O . GLU A 1 200 ? -5.186 -9.741 -10.050 1.00 86.12 200 GLU A O 1
ATOM 1536 N N . TYR A 1 201 ? -3.407 -8.439 -10.449 1.00 87.00 201 TYR A N 1
ATOM 1537 C CA . TYR A 1 201 ? -2.996 -8.347 -9.048 1.00 87.00 201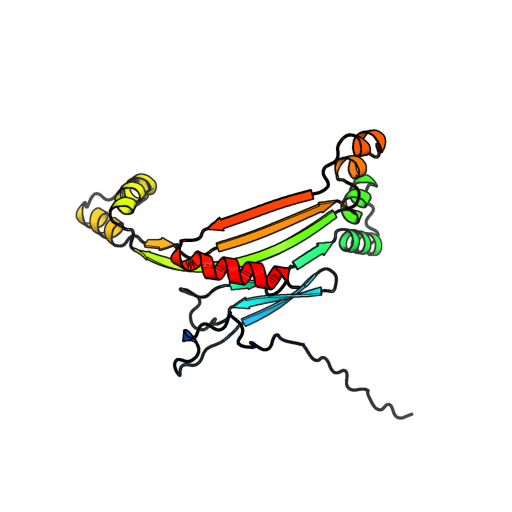 TYR A CA 1
ATOM 1538 C C . TYR A 1 201 ? -4.072 -7.716 -8.152 1.00 87.00 201 TYR A C 1
ATOM 1540 O O . TYR A 1 201 ? -4.381 -8.249 -7.089 1.00 87.00 201 TYR A O 1
ATOM 1548 N N . ALA A 1 202 ? -4.668 -6.598 -8.574 1.00 86.00 202 ALA A N 1
ATOM 1549 C CA . ALA A 1 202 ? -5.723 -5.941 -7.810 1.00 86.00 202 ALA A CA 1
ATOM 1550 C C . ALA A 1 202 ? -6.994 -6.803 -7.716 1.00 86.00 202 ALA A C 1
ATOM 1552 O O . ALA A 1 202 ? -7.647 -6.801 -6.676 1.00 86.00 202 ALA A O 1
ATOM 1553 N N . ALA A 1 203 ? -7.328 -7.554 -8.772 1.00 84.75 203 ALA A N 1
ATOM 1554 C CA . ALA A 1 203 ? -8.457 -8.480 -8.765 1.00 84.75 203 ALA A CA 1
ATOM 1555 C C . ALA A 1 203 ? -8.253 -9.624 -7.759 1.00 84.75 203 ALA A C 1
ATOM 1557 O O . ALA A 1 203 ? -9.158 -9.896 -6.978 1.00 84.75 203 ALA A O 1
ATOM 1558 N N . LEU A 1 204 ? -7.052 -10.217 -7.708 1.00 83.56 204 LEU A N 1
ATOM 1559 C CA . LEU A 1 204 ? -6.719 -11.283 -6.750 1.00 83.56 204 LEU A CA 1
ATOM 1560 C C . LEU A 1 204 ? -6.927 -10.855 -5.293 1.00 83.56 204 LEU A C 1
ATOM 1562 O O . LEU A 1 204 ? -7.385 -11.645 -4.477 1.00 83.56 204 LEU A O 1
ATOM 1566 N N . LEU A 1 205 ? -6.610 -9.602 -4.963 1.00 82.75 205 LEU A N 1
ATOM 1567 C CA . LEU A 1 205 ? -6.803 -9.074 -3.611 1.00 82.75 205 LEU A CA 1
ATOM 1568 C C . LEU A 1 205 ? -8.264 -8.751 -3.283 1.00 82.75 205 LEU A C 1
ATOM 1570 O O . LEU A 1 205 ? -8.601 -8.643 -2.109 1.00 82.75 205 LEU A O 1
ATOM 1574 N N . GLY A 1 206 ? -9.113 -8.558 -4.296 1.00 72.56 206 GLY A N 1
ATOM 1575 C CA . GLY A 1 206 ? -10.539 -8.279 -4.123 1.00 72.56 206 GLY A CA 1
ATOM 1576 C C . GLY A 1 206 ? -11.409 -9.527 -3.952 1.00 72.56 206 GLY A C 1
ATOM 1577 O O . GLY A 1 206 ? -12.577 -9.394 -3.593 1.00 72.56 206 GLY A O 1
ATOM 1578 N N . GLU A 1 207 ? -10.867 -10.717 -4.227 1.00 67.00 207 GLU A N 1
ATOM 1579 C CA . GLU A 1 207 ? -11.555 -12.005 -4.051 1.00 67.00 207 GLU A CA 1
ATOM 1580 C C . GLU A 1 207 ? -11.402 -12.596 -2.631 1.00 67.00 207 GLU A C 1
ATOM 1582 O O . GLU A 1 207 ? -12.070 -13.584 -2.315 1.00 67.00 207 GLU A O 1
ATOM 1587 N N . GLU A 1 208 ? -10.565 -11.999 -1.769 1.00 51.62 208 GLU A N 1
ATOM 1588 C CA . GLU A 1 208 ? -10.354 -12.398 -0.361 1.00 51.62 208 GLU A CA 1
ATOM 1589 C C . GLU A 1 208 ? -11.118 -11.543 0.663 1.00 51.62 208 GLU A C 1
ATOM 1591 O O . GLU A 1 208 ? -11.525 -12.114 1.707 1.00 51.62 208 GLU A O 1
#

pLDDT: mean 78.62, std 16.33, range [32.47, 96.88]

Sequence (208 aa):
MEESRMANESGTNLPVLSGGTLCPATLFDGQTHFGVAVAVKADGKESYLMVPDATNITKGQPVYITKPVTIKGEHLAAYLRSKNVSMPDEVKNLLNTTSISCDAFYFSKNERLLAEAERTKWIEDHAEELKSDDAAEKARKAAAAKVDDGAFLMMFELKFNEGLIGALTKDEDLGKLFDITGASLRVLRCRESSKKILEEYAALLGEE

Organism: NCBI:txid2954384

Foldseek 3Di:
DDDDDDPPPPPPPDPDVPPDQQQPPVCVPPDDFDKDWDWDDAPNDIKTFIFGGPVCLPFDTKTWIQEKHKHQLQVVLVVCVVVVNDDDQLSSLCRRFKMKIWLIWMKGWHKDWDDPVVLVVVCVVCVVVLPDPDPVVSVVCSRPDIDTQIWTKTKMKMAGNQFNCCSNPVDPVVSVVDGDGMDMDIDTRHDPVCVVSVVVRSVSRVVD

Secondary structure (DSSP, 8-state):
------------------SSS-S-GGG-SSS----EEEEEEETTEEEEEEES--TTTTSS-EEEESS-EEEEHHHHHHHHHHTT----HHHHHHHHHEEEEEEEEEEE--EEEPPHHHHHHHHHHTTTTT--S-HHHHHHHHHH-EEE---EEEEEEEEETT-HHHHHH--HHHHHHS---EEEEEEEE--HHHHHHHHHHHHHHH--